Protein AF-A0A954VBG8-F1 (afdb_monomer_lite)

pLDDT: mean 75.37, std 13.56, range [41.59, 94.12]

Structure (mmCIF, N/CA/C/O backbone):
data_AF-A0A954VBG8-F1
#
_entry.id   AF-A0A954VBG8-F1
#
loop_
_atom_site.group_PDB
_atom_site.id
_atom_site.type_symbol
_atom_site.label_atom_id
_atom_site.label_alt_id
_atom_site.label_comp_id
_atom_site.label_asym_id
_atom_site.label_entity_id
_atom_site.label_seq_id
_atom_site.pdbx_PDB_ins_code
_atom_site.Cartn_x
_atom_site.Cartn_y
_atom_site.Cartn_z
_atom_site.occupancy
_atom_site.B_iso_or_equiv
_atom_site.auth_seq_id
_atom_site.auth_comp_id
_atom_site.auth_asym_id
_atom_site.auth_atom_id
_atom_site.pdbx_PDB_model_num
ATOM 1 N N . MET A 1 1 ? -19.313 -15.573 13.944 1.00 53.06 1 MET A N 1
ATOM 2 C CA . MET A 1 1 ? -18.411 -15.302 12.797 1.00 53.06 1 MET A CA 1
ATOM 3 C C . MET A 1 1 ? -17.247 -14.446 13.287 1.00 53.06 1 MET A C 1
ATOM 5 O O . MET A 1 1 ? -17.493 -13.332 13.734 1.00 53.06 1 MET A O 1
ATOM 9 N N . LYS A 1 2 ? -16.011 -14.969 13.301 1.00 58.59 2 LYS A N 1
ATOM 10 C CA . LYS A 1 2 ? -14.824 -14.190 13.700 1.00 58.59 2 LYS A CA 1
ATOM 11 C C . LYS A 1 2 ? -14.462 -13.240 12.562 1.00 58.59 2 LYS A C 1
ATOM 13 O O . LYS A 1 2 ? -14.266 -13.700 11.443 1.00 58.59 2 LYS A O 1
ATOM 18 N N . ILE A 1 3 ? -14.409 -11.944 12.845 1.00 65.12 3 ILE A N 1
ATOM 19 C CA . ILE A 1 3 ? -13.872 -10.966 11.899 1.00 65.12 3 ILE A CA 1
ATOM 20 C C . ILE A 1 3 ? -12.372 -10.973 12.123 1.00 65.12 3 ILE A C 1
ATOM 22 O O . ILE A 1 3 ? -11.903 -10.610 13.206 1.00 65.12 3 ILE A O 1
ATOM 26 N N . ASN A 1 4 ? -11.637 -11.438 11.125 1.00 69.50 4 ASN A N 1
ATOM 27 C CA . ASN A 1 4 ? -10.192 -11.348 11.155 1.00 69.50 4 ASN A CA 1
ATOM 28 C C . ASN A 1 4 ? -9.813 -9.978 10.611 1.00 69.50 4 ASN A C 1
ATOM 30 O O . ASN A 1 4 ? -10.292 -9.580 9.550 1.00 69.50 4 ASN A O 1
ATOM 34 N N . ALA A 1 5 ? -8.954 -9.263 11.333 1.00 65.62 5 ALA A N 1
ATOM 35 C CA . ALA A 1 5 ? -8.340 -8.072 10.774 1.00 65.62 5 ALA A CA 1
ATOM 36 C C . ALA A 1 5 ? -7.645 -8.441 9.448 1.00 65.62 5 ALA A C 1
ATOM 38 O O . ALA A 1 5 ? -7.089 -9.543 9.330 1.00 65.62 5 ALA A O 1
ATOM 39 N N . PRO A 1 6 ? -7.690 -7.561 8.438 1.00 68.44 6 PRO A N 1
ATOM 40 C CA . PRO A 1 6 ? -7.150 -7.883 7.131 1.00 68.44 6 PRO A CA 1
ATOM 41 C C . PRO A 1 6 ? -5.630 -8.100 7.239 1.00 68.44 6 PRO A C 1
ATOM 43 O O . PRO A 1 6 ? -4.898 -7.267 7.774 1.00 68.44 6 PRO A O 1
ATOM 46 N N . ASN A 1 7 ? -5.153 -9.250 6.750 1.00 75.69 7 ASN A N 1
ATOM 47 C CA . ASN A 1 7 ? -3.726 -9.577 6.693 1.00 75.69 7 ASN A CA 1
ATOM 48 C C . ASN A 1 7 ? -3.099 -8.892 5.472 1.00 75.69 7 ASN A C 1
ATOM 50 O O . ASN A 1 7 ? -2.964 -9.486 4.398 1.00 75.69 7 ASN A O 1
ATOM 54 N N . ILE A 1 8 ? -2.807 -7.608 5.645 1.00 72.94 8 ILE A N 1
ATOM 55 C CA . ILE A 1 8 ? -2.286 -6.720 4.612 1.00 72.94 8 ILE A CA 1
ATOM 56 C C . ILE A 1 8 ? -0.772 -6.656 4.775 1.00 72.94 8 ILE A C 1
ATOM 58 O O . ILE A 1 8 ? -0.260 -6.233 5.812 1.00 72.94 8 ILE A O 1
ATOM 62 N N . GLN A 1 9 ? -0.054 -7.084 3.742 1.00 75.62 9 GLN A N 1
ATOM 63 C CA . GLN A 1 9 ? 1.392 -6.898 3.677 1.00 75.62 9 GLN A CA 1
ATOM 64 C C . GLN A 1 9 ? 1.698 -5.488 3.171 1.00 75.62 9 GLN A C 1
ATOM 66 O O . GLN A 1 9 ? 1.044 -5.072 2.214 1.00 75.62 9 GLN A O 1
ATOM 71 N N . PRO A 1 10 ? 2.676 -4.774 3.759 1.00 75.44 10 PRO A N 1
ATOM 72 C CA . PRO A 1 10 ? 3.109 -3.475 3.251 1.00 75.44 10 PRO A CA 1
ATOM 73 C C . PRO A 1 10 ? 3.659 -3.611 1.827 1.00 75.44 10 PRO A C 1
ATOM 75 O O . PRO A 1 10 ? 4.192 -4.662 1.459 1.00 75.44 10 PRO A O 1
ATOM 78 N N . THR A 1 11 ? 3.548 -2.548 1.032 1.00 79.75 11 THR A N 1
ATOM 79 C CA . THR A 1 11 ? 3.961 -2.571 -0.378 1.00 79.75 11 THR A CA 1
ATOM 80 C C . THR A 1 11 ? 5.463 -2.743 -0.551 1.00 79.75 11 THR A C 1
ATOM 82 O O . THR A 1 11 ? 5.918 -3.367 -1.515 1.00 79.75 11 THR A O 1
ATOM 85 N N . PHE A 1 12 ? 6.239 -2.293 0.431 1.00 79.75 12 PHE A N 1
ATOM 86 C CA . PHE A 1 12 ? 7.679 -2.488 0.471 1.00 79.75 12 PHE A CA 1
ATOM 87 C C . PHE A 1 12 ? 8.121 -3.343 1.668 1.00 79.75 12 PHE A C 1
ATOM 89 O O . PHE A 1 12 ? 7.476 -3.331 2.721 1.00 79.75 12 PHE A O 1
ATOM 96 N N . PRO A 1 13 ? 9.244 -4.078 1.532 1.00 80.31 13 PRO A N 1
ATOM 97 C CA . PRO A 1 13 ? 10.132 -4.121 0.365 1.00 80.31 13 PRO A CA 1
ATOM 98 C C . PRO A 1 13 ? 9.573 -4.958 -0.794 1.00 80.31 13 PRO A C 1
ATOM 100 O O . PRO A 1 13 ? 9.017 -6.039 -0.595 1.00 80.31 13 PRO A O 1
ATOM 103 N N . LEU A 1 14 ? 9.804 -4.507 -2.033 1.00 78.19 14 LEU A N 1
ATOM 104 C CA . LEU A 1 14 ? 9.430 -5.281 -3.216 1.00 78.19 14 LEU A CA 1
ATOM 105 C C . LEU A 1 14 ? 10.258 -6.578 -3.298 1.00 78.19 14 LEU A C 1
ATOM 107 O O . LEU A 1 14 ? 11.494 -6.529 -3.343 1.00 78.19 14 LEU A O 1
ATOM 111 N N . PRO A 1 15 ? 9.628 -7.761 -3.395 1.00 80.88 15 PRO A N 1
ATOM 112 C CA . PRO A 1 15 ? 10.360 -9.019 -3.426 1.00 80.88 15 PRO A CA 1
ATOM 113 C C . PRO A 1 15 ? 11.209 -9.140 -4.700 1.00 80.88 15 PRO A C 1
ATOM 115 O O . PRO A 1 15 ? 10.703 -9.152 -5.828 1.00 80.88 15 PRO A O 1
ATOM 118 N N . ALA A 1 16 ? 12.522 -9.324 -4.525 1.00 81.00 16 ALA A N 1
ATOM 119 C CA . ALA A 1 16 ? 13.490 -9.434 -5.622 1.00 81.00 16 ALA A CA 1
ATOM 120 C C . ALA A 1 16 ? 13.190 -10.591 -6.599 1.00 81.00 16 ALA A C 1
ATOM 122 O O . ALA A 1 16 ? 13.620 -10.579 -7.756 1.00 81.00 16 ALA A O 1
ATOM 123 N N . SER A 1 17 ? 12.459 -11.618 -6.157 1.00 83.06 17 SER A N 1
ATOM 124 C CA . SER A 1 17 ? 11.948 -12.694 -7.014 1.00 83.06 17 SER A CA 1
ATOM 125 C C . SER A 1 17 ? 10.906 -12.186 -8.016 1.00 83.06 17 SER A C 1
ATOM 127 O O . SER A 1 17 ? 11.040 -12.475 -9.205 1.00 83.06 17 SER A O 1
ATOM 129 N N . ARG A 1 18 ? 9.932 -11.373 -7.582 1.00 82.75 18 ARG A N 1
ATOM 130 C CA . ARG A 1 18 ? 8.908 -10.791 -8.467 1.00 82.75 18 ARG A CA 1
ATOM 131 C C . ARG A 1 18 ? 9.519 -9.823 -9.470 1.00 82.75 18 ARG A C 1
ATOM 133 O O . ARG A 1 18 ? 9.218 -9.924 -10.656 1.00 82.75 18 ARG A O 1
ATOM 140 N N . LEU A 1 19 ? 10.462 -8.985 -9.034 1.00 81.69 19 LEU A N 1
ATOM 141 C CA . LEU A 1 19 ? 11.181 -8.075 -9.931 1.00 81.69 19 LEU A CA 1
ATOM 142 C C . LEU A 1 19 ? 11.931 -8.837 -11.039 1.00 81.69 19 LEU A C 1
ATOM 144 O O . LEU A 1 19 ? 11.921 -8.433 -12.201 1.00 81.69 19 LEU A O 1
ATOM 148 N N . ARG A 1 20 ? 12.572 -9.965 -10.700 1.00 83.31 20 ARG A N 1
ATOM 149 C CA . ARG A 1 20 ? 13.259 -10.822 -11.682 1.00 83.31 20 ARG A CA 1
ATOM 150 C C . ARG A 1 20 ? 12.286 -11.510 -12.637 1.00 83.31 20 ARG A C 1
ATOM 152 O O . ARG A 1 20 ? 12.566 -11.556 -13.833 1.00 83.31 20 ARG A O 1
ATOM 159 N N . LEU A 1 21 ? 11.173 -12.037 -12.128 1.00 84.06 21 LEU A N 1
ATOM 160 C CA . LEU A 1 21 ? 10.149 -12.698 -12.943 1.00 84.06 21 LEU A CA 1
ATOM 161 C C . LEU A 1 21 ? 9.515 -11.727 -13.941 1.00 84.06 21 LEU A C 1
ATOM 163 O O . LEU A 1 21 ? 9.447 -12.039 -15.128 1.00 84.06 21 LEU A O 1
ATOM 167 N N . TRP A 1 22 ? 9.148 -10.529 -13.489 1.00 84.81 22 TRP A N 1
ATOM 168 C CA . TRP A 1 22 ? 8.574 -9.494 -14.344 1.00 84.81 22 TRP A CA 1
ATOM 169 C C . TRP A 1 22 ? 9.552 -9.055 -15.443 1.00 84.81 22 TRP A C 1
ATOM 171 O O . TRP A 1 22 ? 9.205 -9.055 -16.625 1.00 84.81 22 TRP A O 1
ATOM 181 N N . LYS A 1 23 ? 10.823 -8.800 -15.086 1.00 82.62 23 LYS A N 1
ATOM 182 C CA . LYS A 1 23 ? 11.873 -8.461 -16.067 1.00 82.62 23 LYS A CA 1
ATOM 183 C C . LYS A 1 23 ? 12.029 -9.546 -17.132 1.00 82.62 23 LYS A C 1
ATOM 185 O O . LYS A 1 23 ? 12.130 -9.232 -18.315 1.00 82.62 23 LYS A O 1
ATOM 190 N N . ARG A 1 24 ? 12.025 -10.823 -16.730 1.00 84.19 24 ARG A N 1
ATOM 191 C CA . ARG A 1 24 ? 12.089 -11.956 -17.669 1.00 84.19 24 ARG A CA 1
ATOM 192 C C . ARG A 1 24 ? 10.865 -12.008 -18.578 1.00 84.19 24 ARG A C 1
ATOM 194 O O . ARG A 1 24 ? 11.034 -12.220 -19.773 1.00 84.19 24 ARG A O 1
ATOM 201 N N . ALA A 1 25 ? 9.668 -11.783 -18.041 1.00 85.12 25 ALA A N 1
ATOM 202 C CA . ALA A 1 25 ? 8.434 -11.808 -18.819 1.00 85.12 25 ALA A CA 1
ATOM 203 C C . ALA A 1 25 ? 8.416 -10.733 -19.919 1.00 85.12 25 ALA A C 1
ATOM 205 O O . ALA A 1 25 ? 8.042 -11.031 -21.050 1.00 85.12 25 ALA A O 1
ATOM 206 N N . ILE A 1 26 ? 8.876 -9.511 -19.633 1.00 83.31 26 ILE A N 1
ATOM 207 C CA . ILE A 1 26 ? 8.923 -8.438 -20.640 1.00 83.31 26 ILE A CA 1
ATOM 208 C C . ILE A 1 26 ? 10.000 -8.661 -21.687 1.00 83.31 26 ILE A C 1
ATOM 210 O O . ILE A 1 26 ? 9.733 -8.490 -22.876 1.00 83.31 26 ILE A O 1
ATOM 214 N N . VAL A 1 27 ? 11.192 -9.095 -21.272 1.00 83.38 27 VAL A N 1
ATOM 215 C CA . VAL A 1 27 ? 12.248 -9.448 -22.228 1.00 83.38 27 VAL A CA 1
ATOM 216 C C . VAL A 1 27 ? 11.764 -10.575 -23.143 1.00 83.38 27 VAL A C 1
ATOM 218 O O . VAL A 1 27 ? 11.913 -10.468 -24.355 1.00 83.38 27 VAL A O 1
ATOM 221 N N . ALA A 1 28 ? 11.117 -11.610 -22.603 1.00 85.06 28 ALA A N 1
ATOM 222 C CA . ALA A 1 28 ? 10.624 -12.742 -23.386 1.00 85.06 28 ALA A CA 1
ATOM 223 C C . ALA A 1 28 ? 9.455 -12.390 -24.323 1.00 85.06 28 ALA A C 1
ATOM 225 O O . ALA A 1 28 ? 9.334 -12.994 -25.384 1.00 85.06 28 ALA A O 1
ATOM 226 N N . ARG A 1 29 ? 8.598 -11.426 -23.961 1.00 85.06 29 ARG A N 1
ATOM 227 C CA . ARG A 1 29 ? 7.458 -10.990 -24.793 1.00 85.06 29 ARG A CA 1
ATOM 228 C C . ARG A 1 29 ? 7.828 -9.943 -25.844 1.00 85.06 29 ARG A C 1
ATOM 230 O O . ARG A 1 29 ? 7.022 -9.655 -26.722 1.00 85.06 29 ARG A O 1
ATOM 237 N N . SER A 1 30 ? 9.015 -9.347 -25.758 1.00 84.06 30 SER A N 1
ATOM 238 C CA . SER A 1 30 ? 9.409 -8.284 -26.674 1.00 84.06 30 SER A CA 1
ATOM 239 C C . SER A 1 30 ? 9.790 -8.831 -28.055 1.00 84.06 30 SER A C 1
ATOM 241 O O . SER A 1 30 ? 10.644 -9.719 -28.147 1.00 84.06 30 SER A O 1
ATOM 243 N N . PRO A 1 31 ? 9.259 -8.249 -29.145 1.00 81.75 31 PRO A N 1
ATOM 244 C CA . PRO A 1 31 ? 9.631 -8.641 -30.501 1.00 81.75 31 PRO A CA 1
ATOM 245 C C . PRO A 1 31 ? 11.107 -8.366 -30.811 1.00 81.75 31 PRO A C 1
ATOM 247 O O . PRO A 1 31 ? 11.677 -9.045 -31.654 1.00 81.75 31 PRO A O 1
ATOM 250 N N . VAL A 1 32 ? 11.767 -7.439 -30.105 1.00 83.94 32 VAL A N 1
ATOM 251 C CA . VAL A 1 32 ? 13.207 -7.171 -30.282 1.00 83.94 32 VAL A CA 1
ATOM 252 C C . VAL A 1 32 ? 14.055 -8.375 -29.864 1.00 83.94 32 VAL A C 1
ATOM 254 O O . VAL A 1 32 ? 15.060 -8.664 -30.507 1.00 83.94 32 VAL A O 1
ATOM 257 N N . THR A 1 33 ? 13.637 -9.110 -28.829 1.00 83.12 33 THR A N 1
ATOM 258 C CA . THR A 1 33 ? 14.381 -10.261 -28.292 1.00 83.12 33 THR A CA 1
ATOM 259 C C . THR A 1 33 ? 14.467 -11.415 -29.284 1.00 83.12 33 THR A C 1
ATOM 261 O O . THR A 1 33 ? 15.505 -12.065 -29.364 1.00 83.12 33 THR A O 1
ATOM 264 N N . TRP A 1 34 ? 13.402 -11.652 -30.051 1.00 81.94 34 TRP A N 1
ATOM 265 C CA . TRP A 1 34 ? 13.330 -12.764 -31.005 1.00 81.94 34 TRP A CA 1
ATOM 266 C C . TRP A 1 34 ? 13.544 -12.318 -32.450 1.00 81.94 34 TRP A C 1
ATOM 268 O O . TRP A 1 34 ? 14.208 -13.004 -33.220 1.00 81.94 34 TRP A O 1
ATOM 278 N N . GLY A 1 35 ? 13.025 -11.149 -32.820 1.00 77.56 35 GLY A N 1
ATOM 279 C CA . GLY A 1 35 ? 13.061 -10.641 -34.186 1.00 77.56 35 GLY A CA 1
ATOM 280 C C . GLY A 1 35 ? 14.449 -10.199 -34.630 1.00 77.56 35 GLY A C 1
ATOM 281 O O . GLY A 1 35 ? 14.803 -10.416 -35.781 1.00 77.56 35 GLY A O 1
ATOM 282 N N . LEU A 1 36 ? 15.265 -9.629 -33.738 1.00 79.19 36 LEU A N 1
ATOM 283 C CA . LEU A 1 36 ? 16.584 -9.116 -34.115 1.00 79.19 36 LEU A CA 1
ATOM 284 C C . LEU A 1 36 ? 17.596 -10.246 -34.409 1.00 79.19 36 LEU A C 1
ATOM 286 O O . LEU A 1 36 ? 18.233 -10.189 -35.459 1.00 79.19 36 LEU A O 1
ATOM 290 N N . PRO A 1 37 ? 17.700 -11.324 -33.602 1.00 78.88 37 PRO A N 1
ATOM 291 C CA . PRO A 1 37 ? 18.509 -12.491 -33.960 1.00 78.88 37 PRO A CA 1
ATOM 292 C C . PRO A 1 37 ? 18.038 -13.176 -35.247 1.00 78.88 37 PRO A C 1
ATOM 294 O O . PRO A 1 37 ? 18.866 -13.522 -36.086 1.00 78.88 37 PRO A O 1
ATOM 297 N N . VAL A 1 38 ? 16.720 -13.317 -35.439 1.00 81.62 38 VAL A N 1
ATOM 298 C CA . VAL A 1 38 ? 16.142 -13.922 -36.651 1.00 81.62 38 VAL A CA 1
ATOM 299 C C . VAL A 1 38 ? 16.415 -13.063 -37.888 1.00 81.62 38 VAL A C 1
ATOM 301 O O . VAL A 1 38 ? 16.823 -13.593 -38.919 1.00 81.62 38 VAL A O 1
ATOM 304 N N . ALA A 1 39 ? 16.253 -11.742 -37.797 1.00 79.31 39 ALA A N 1
ATOM 305 C CA . ALA A 1 39 ? 16.498 -10.827 -38.909 1.00 79.31 39 ALA A CA 1
ATOM 306 C C . ALA A 1 39 ? 17.973 -10.820 -39.329 1.00 79.31 39 ALA A C 1
ATOM 308 O O . ALA A 1 39 ? 18.265 -10.909 -40.521 1.00 79.31 39 ALA A O 1
ATOM 309 N N . VAL A 1 40 ? 18.905 -10.777 -38.368 1.00 78.31 40 VAL A N 1
ATOM 310 C CA . VAL A 1 40 ? 20.346 -10.796 -38.671 1.00 78.31 40 VAL A CA 1
ATOM 311 C C . VAL A 1 40 ? 20.765 -12.150 -39.251 1.00 78.31 40 VAL A C 1
ATOM 313 O O . VAL A 1 40 ? 21.500 -12.174 -40.233 1.00 78.31 40 VAL A O 1
ATOM 316 N N . ALA A 1 41 ? 20.254 -13.266 -38.720 1.00 73.31 41 ALA A N 1
ATOM 317 C CA . ALA A 1 41 ? 20.505 -14.596 -39.280 1.00 73.31 41 ALA A CA 1
ATOM 318 C C . ALA A 1 41 ? 19.945 -14.755 -40.705 1.00 73.31 41 ALA A C 1
ATOM 320 O O . ALA A 1 41 ? 20.582 -15.351 -41.569 1.00 73.31 41 ALA A O 1
ATOM 321 N N . THR A 1 42 ? 18.763 -14.196 -40.975 1.00 79.31 42 THR A N 1
ATOM 322 C CA . THR A 1 42 ? 18.150 -14.238 -42.312 1.00 79.31 42 THR A CA 1
ATOM 323 C C . THR A 1 42 ? 18.945 -13.390 -43.304 1.00 79.31 42 THR A C 1
ATOM 325 O O . THR A 1 42 ? 19.194 -13.823 -44.428 1.00 79.31 42 THR A O 1
ATOM 328 N N . ALA A 1 43 ? 19.405 -12.210 -42.880 1.00 80.38 43 ALA A N 1
ATOM 329 C CA . ALA A 1 43 ? 20.247 -11.347 -43.697 1.00 80.38 43 ALA A CA 1
ATOM 330 C C . ALA A 1 43 ? 21.580 -12.027 -44.047 1.00 80.38 43 ALA A C 1
ATOM 332 O O . ALA A 1 43 ? 21.973 -12.030 -45.211 1.00 80.38 43 ALA A O 1
ATOM 333 N N . THR A 1 44 ? 22.261 -12.663 -43.088 1.00 77.31 44 THR A N 1
ATOM 334 C CA . THR A 1 44 ? 23.539 -13.339 -43.373 1.00 77.31 44 THR A CA 1
ATOM 335 C C . THR A 1 44 ? 23.391 -14.528 -44.322 1.00 77.31 44 THR A C 1
ATOM 337 O O . THR A 1 44 ? 24.290 -14.771 -45.129 1.00 77.31 44 THR A O 1
ATOM 340 N N . VAL A 1 45 ? 22.256 -15.233 -44.292 1.00 80.50 45 VAL A N 1
ATOM 341 C CA . VAL A 1 45 ? 21.929 -16.256 -45.299 1.00 80.50 45 VAL A CA 1
ATOM 342 C C . VAL A 1 45 ? 21.702 -15.623 -46.673 1.00 80.50 45 VAL A C 1
ATOM 344 O O . VAL A 1 45 ? 22.266 -16.100 -47.656 1.00 80.50 45 VAL A O 1
ATOM 347 N N . ALA A 1 46 ? 20.935 -14.531 -46.747 1.00 80.62 46 ALA A N 1
ATOM 348 C CA . ALA A 1 46 ? 20.631 -13.839 -48.001 1.00 80.62 46 ALA A CA 1
ATOM 349 C C . ALA A 1 46 ? 21.881 -13.278 -48.709 1.00 80.62 46 ALA A C 1
ATOM 351 O O . ALA A 1 46 ? 21.917 -13.234 -49.936 1.00 80.62 46 ALA A O 1
ATOM 352 N N . PHE A 1 47 ? 22.927 -12.912 -47.958 1.00 85.19 47 PHE A N 1
ATOM 353 C CA . PHE A 1 47 ? 24.217 -12.451 -48.495 1.00 85.19 47 PHE A CA 1
ATOM 354 C C . PHE A 1 47 ? 25.247 -13.577 -48.722 1.00 85.19 47 PHE A C 1
ATOM 356 O O . PHE A 1 47 ? 26.437 -13.306 -48.871 1.00 85.19 47 PHE A O 1
ATOM 363 N N . GLY A 1 48 ? 24.814 -14.842 -48.766 1.00 77.38 48 GLY A N 1
ATOM 364 C CA . GLY A 1 48 ? 25.660 -15.965 -49.191 1.00 77.38 48 GLY A CA 1
ATOM 365 C C . GLY A 1 48 ? 26.490 -16.629 -48.088 1.00 77.38 48 GLY A C 1
ATOM 366 O O . GLY A 1 48 ? 27.349 -17.452 -48.389 1.00 77.38 48 GLY A O 1
ATOM 367 N N . GLY A 1 49 ? 26.235 -16.334 -46.808 1.00 71.31 49 GLY A N 1
ATOM 368 C CA . GLY A 1 49 ? 26.988 -16.909 -45.685 1.00 71.31 49 GLY A CA 1
ATOM 369 C C . GLY A 1 49 ? 26.686 -18.383 -45.373 1.00 71.31 49 GLY A C 1
ATOM 370 O O . GLY A 1 49 ? 27.390 -18.999 -44.568 1.00 71.31 49 GLY A O 1
ATOM 371 N N . GLY A 1 50 ? 25.642 -18.964 -45.973 1.00 77.69 50 GLY A N 1
ATOM 372 C CA . GLY A 1 50 ? 25.213 -20.338 -45.692 1.00 77.69 50 GLY A CA 1
ATOM 373 C C . GLY A 1 50 ? 24.889 -20.575 -44.209 1.00 77.69 50 GLY A C 1
ATOM 374 O O . GLY A 1 50 ? 24.579 -19.647 -43.461 1.00 77.69 50 GLY A O 1
ATOM 375 N N . LEU A 1 51 ? 24.963 -21.830 -43.758 1.00 78.25 51 LEU A N 1
ATOM 376 C CA . LEU A 1 51 ? 24.578 -22.213 -42.391 1.00 78.25 51 LEU A CA 1
ATOM 377 C C . LEU A 1 51 ? 25.528 -21.645 -41.319 1.00 78.25 51 LEU A C 1
ATOM 379 O O . LEU A 1 51 ? 25.073 -21.199 -40.268 1.00 78.25 51 LEU A O 1
ATOM 383 N N . LEU A 1 52 ? 26.835 -21.585 -41.599 1.00 77.81 52 LEU A N 1
ATOM 384 C CA . LEU A 1 52 ? 27.813 -20.961 -40.697 1.00 77.81 52 LEU A CA 1
ATOM 385 C C . LEU A 1 52 ? 27.583 -19.447 -40.572 1.00 77.81 52 LEU A C 1
ATOM 387 O O . LEU A 1 52 ? 27.605 -18.911 -39.465 1.00 77.81 52 LEU A O 1
ATOM 391 N N . GLY A 1 53 ? 27.277 -18.763 -41.679 1.00 68.75 53 GLY A N 1
ATOM 392 C CA . GLY A 1 53 ? 26.892 -17.352 -41.669 1.00 68.75 53 GLY A CA 1
ATOM 393 C C . GLY A 1 53 ? 25.587 -17.094 -40.914 1.00 68.75 53 GLY A C 1
ATOM 394 O O . GLY A 1 53 ? 25.481 -16.088 -40.213 1.00 68.75 53 GLY A O 1
ATOM 395 N N . ALA A 1 54 ? 24.616 -18.010 -40.984 1.00 71.56 54 ALA A N 1
ATOM 396 C CA . ALA A 1 54 ? 23.375 -17.932 -40.212 1.00 71.56 54 ALA A CA 1
ATOM 397 C C . ALA A 1 54 ? 23.635 -17.987 -38.698 1.00 71.56 54 ALA A C 1
ATOM 399 O O . ALA A 1 54 ? 23.114 -17.160 -37.951 1.00 71.56 54 ALA A O 1
ATOM 400 N N . VAL A 1 55 ? 24.483 -18.919 -38.245 1.00 79.19 55 VAL A N 1
ATOM 401 C CA . VAL A 1 55 ? 24.852 -19.065 -36.825 1.00 79.19 55 VAL A CA 1
ATOM 402 C C . VAL A 1 55 ? 25.611 -17.834 -36.327 1.00 79.19 55 VAL A C 1
ATOM 404 O O . VAL A 1 55 ? 25.263 -17.279 -35.283 1.00 79.19 55 VAL A O 1
ATOM 407 N N . CYS A 1 56 ? 26.597 -17.352 -37.089 1.00 76.31 56 CYS A N 1
ATOM 408 C CA . CYS A 1 56 ? 27.326 -16.127 -36.754 1.00 76.31 56 CYS A CA 1
ATOM 409 C C . CYS A 1 56 ? 26.401 -14.897 -36.735 1.00 76.31 56 CYS A C 1
ATOM 411 O O . CYS A 1 56 ? 26.483 -14.077 -35.823 1.00 76.31 56 CYS A O 1
ATOM 413 N N . GLY A 1 57 ? 25.476 -14.794 -37.692 1.00 70.94 57 GLY A N 1
ATOM 414 C CA . GLY A 1 57 ? 24.464 -13.738 -37.739 1.00 70.94 57 GLY A CA 1
ATOM 415 C C . GLY A 1 57 ? 23.522 -13.773 -36.535 1.00 70.94 57 GLY A C 1
ATOM 416 O O . GLY A 1 57 ? 23.304 -12.747 -35.893 1.00 70.94 57 GLY A O 1
ATOM 417 N N . ALA A 1 58 ? 23.028 -14.953 -36.156 1.00 74.12 58 ALA A N 1
ATOM 418 C CA . ALA A 1 58 ? 22.208 -15.125 -34.959 1.00 74.12 58 ALA A CA 1
ATOM 419 C C . ALA A 1 58 ? 22.965 -14.720 -33.683 1.00 74.12 58 ALA A C 1
ATOM 421 O O . ALA A 1 58 ? 22.401 -14.039 -32.825 1.00 74.12 58 ALA A O 1
ATOM 422 N N . ALA A 1 59 ? 24.249 -15.080 -33.570 1.00 78.62 59 ALA A N 1
ATOM 423 C CA . ALA A 1 59 ? 25.095 -14.699 -32.439 1.00 78.62 59 ALA A CA 1
ATOM 424 C C . ALA A 1 59 ? 25.310 -13.175 -32.360 1.00 78.62 59 ALA A C 1
ATOM 426 O O . ALA A 1 59 ? 25.188 -12.590 -31.282 1.00 78.62 59 ALA A O 1
ATOM 427 N N . LEU A 1 60 ? 25.554 -12.514 -33.497 1.00 79.38 60 LEU A N 1
ATOM 428 C CA . LEU A 1 60 ? 25.654 -11.052 -33.576 1.00 79.38 60 LEU A CA 1
ATOM 429 C C . LEU A 1 60 ? 24.328 -10.373 -33.218 1.00 79.38 60 LEU A C 1
ATOM 431 O O . LEU A 1 60 ? 24.311 -9.413 -32.446 1.00 79.38 60 LEU A O 1
ATOM 435 N N . GLY A 1 61 ? 23.209 -10.901 -33.714 1.00 76.56 61 GLY A N 1
ATOM 436 C CA . GLY A 1 61 ? 21.884 -10.417 -33.348 1.00 76.56 61 GLY A CA 1
ATOM 437 C C . GLY A 1 61 ? 21.598 -10.585 -31.852 1.00 76.56 61 GLY A C 1
ATOM 438 O O . GLY A 1 61 ? 21.107 -9.658 -31.213 1.00 76.56 61 GLY A O 1
ATOM 439 N N . ALA A 1 62 ? 21.990 -11.708 -31.244 1.00 79.06 62 ALA A N 1
ATOM 440 C CA . ALA A 1 62 ? 21.876 -11.923 -29.800 1.00 79.06 62 ALA A CA 1
ATOM 441 C C . ALA A 1 62 ? 22.757 -10.955 -28.981 1.00 79.06 62 ALA A C 1
ATOM 443 O O . ALA A 1 62 ? 22.331 -10.442 -27.937 1.00 79.06 62 ALA A O 1
ATOM 444 N N . ALA A 1 63 ? 23.965 -10.642 -29.459 1.00 82.38 63 ALA A N 1
ATOM 445 C CA . ALA A 1 63 ? 24.830 -9.636 -28.842 1.00 82.38 63 ALA A CA 1
ATOM 446 C C . ALA A 1 63 ? 24.202 -8.231 -28.909 1.00 82.38 63 ALA A C 1
ATOM 448 O O . ALA A 1 63 ? 24.161 -7.521 -27.900 1.00 82.38 63 ALA A O 1
ATOM 449 N N . ALA A 1 64 ? 23.627 -7.860 -30.056 1.00 79.50 64 ALA A N 1
ATOM 450 C CA . ALA A 1 64 ? 22.912 -6.598 -30.229 1.00 79.50 64 ALA A CA 1
ATOM 451 C C . ALA A 1 64 ? 21.667 -6.505 -29.326 1.00 79.50 64 ALA A C 1
ATOM 453 O O . ALA A 1 64 ? 21.474 -5.490 -28.656 1.00 79.50 64 ALA A O 1
ATOM 454 N N . VAL A 1 65 ? 20.878 -7.581 -29.203 1.00 84.25 65 VAL A N 1
ATOM 455 C CA . VAL A 1 65 ? 19.768 -7.673 -28.233 1.00 84.25 65 VAL A CA 1
ATOM 456 C C . VAL A 1 65 ? 20.260 -7.421 -26.806 1.00 84.25 65 VAL A C 1
ATOM 458 O O . VAL A 1 65 ? 19.638 -6.673 -26.050 1.00 84.25 65 VAL A O 1
ATOM 461 N N . THR A 1 66 ? 21.406 -7.994 -26.435 1.00 85.50 66 THR A N 1
ATOM 462 C CA . THR A 1 66 ? 21.993 -7.809 -25.101 1.00 85.50 66 THR A CA 1
ATOM 463 C C . THR A 1 66 ? 22.366 -6.347 -24.839 1.00 85.50 66 THR A C 1
ATOM 465 O O . THR A 1 66 ? 22.115 -5.840 -23.743 1.00 85.50 66 THR A O 1
ATOM 468 N N . LEU A 1 67 ? 22.928 -5.648 -25.830 1.00 85.94 67 LEU A N 1
ATOM 469 C CA . LEU A 1 67 ? 23.252 -4.221 -25.730 1.00 85.94 67 LEU A CA 1
ATOM 470 C C . LEU A 1 67 ? 21.994 -3.358 -25.596 1.00 85.94 67 LEU A C 1
ATOM 472 O O . LEU A 1 67 ? 21.934 -2.510 -24.705 1.00 85.94 67 LEU A O 1
ATOM 476 N N . VAL A 1 68 ? 20.966 -3.625 -26.408 1.00 85.31 68 VAL A N 1
ATOM 477 C CA . VAL A 1 68 ? 19.679 -2.914 -26.339 1.00 85.31 68 VAL A CA 1
ATOM 478 C C . VAL A 1 68 ? 19.052 -3.055 -24.952 1.00 85.31 68 VAL A C 1
ATOM 480 O O . VAL A 1 68 ? 18.634 -2.062 -24.355 1.00 85.31 68 VAL A O 1
ATOM 483 N N . TRP A 1 69 ? 19.025 -4.267 -24.393 1.00 86.00 69 TRP A N 1
ATOM 484 C CA . TRP A 1 69 ? 18.470 -4.477 -23.056 1.00 86.00 69 TRP A CA 1
ATOM 485 C C . TRP A 1 69 ? 19.333 -3.893 -21.945 1.00 86.00 69 TRP A C 1
ATOM 487 O O . TRP A 1 69 ? 18.776 -3.426 -20.954 1.00 86.00 69 TRP A O 1
ATOM 497 N N . ARG A 1 70 ? 20.666 -3.870 -22.093 1.00 86.81 70 ARG A N 1
ATOM 498 C CA . ARG A 1 70 ? 21.554 -3.169 -21.152 1.00 86.81 70 ARG A CA 1
ATOM 499 C C . ARG A 1 70 ? 21.262 -1.672 -21.126 1.00 86.81 70 ARG A C 1
ATOM 501 O O . ARG A 1 70 ? 21.100 -1.139 -20.036 1.00 86.81 70 ARG A O 1
ATOM 508 N N . ALA A 1 71 ? 21.116 -1.037 -22.288 1.00 83.50 71 ALA A N 1
ATOM 509 C CA . ALA A 1 71 ? 20.785 0.385 -22.386 1.00 83.50 71 ALA A CA 1
ATOM 510 C C . ALA A 1 71 ? 19.397 0.722 -21.807 1.00 83.50 71 ALA A C 1
ATOM 512 O O . ALA A 1 71 ? 19.171 1.829 -21.335 1.00 83.50 71 ALA A O 1
ATOM 513 N N . ARG A 1 72 ? 18.464 -0.240 -21.806 1.00 85.19 72 ARG A N 1
ATOM 514 C CA . ARG A 1 72 ? 17.097 -0.077 -21.275 1.00 85.19 72 ARG A CA 1
ATOM 515 C C . ARG A 1 72 ? 16.905 -0.597 -19.847 1.00 85.19 72 ARG A C 1
ATOM 517 O O . ARG A 1 72 ? 15.769 -0.650 -19.378 1.00 85.19 72 ARG A O 1
ATOM 524 N N . ARG A 1 73 ? 17.967 -1.021 -19.153 1.00 82.75 73 ARG A N 1
ATOM 525 C CA . ARG A 1 73 ? 17.846 -1.683 -17.839 1.00 82.75 73 ARG A CA 1
ATOM 526 C C . ARG A 1 73 ? 17.157 -0.825 -16.789 1.00 82.75 73 ARG A C 1
ATOM 528 O O . ARG A 1 73 ? 16.334 -1.367 -16.053 1.00 82.75 73 ARG A O 1
ATOM 535 N N . ASP A 1 74 ? 17.498 0.456 -16.725 1.00 78.31 74 ASP A N 1
ATOM 536 C CA . ASP A 1 74 ? 16.981 1.355 -15.691 1.00 78.31 74 ASP A CA 1
ATOM 537 C C . ASP A 1 74 ? 15.521 1.713 -15.969 1.00 78.31 74 ASP A C 1
ATOM 539 O O . ASP A 1 74 ? 14.676 1.521 -15.103 1.00 78.31 74 ASP A O 1
ATOM 543 N N . LEU A 1 75 ? 15.180 2.010 -17.228 1.00 79.56 75 LEU A N 1
ATOM 544 C CA . LEU A 1 75 ? 13.787 2.197 -17.658 1.00 79.56 75 LEU A CA 1
ATOM 545 C C . LEU A 1 75 ? 12.907 0.982 -17.331 1.00 79.56 75 LEU A C 1
ATOM 547 O O . LEU A 1 75 ? 11.818 1.123 -16.780 1.00 79.56 75 LEU A O 1
ATOM 551 N N . LEU A 1 76 ? 13.387 -0.231 -17.632 1.00 81.88 76 LEU A N 1
ATOM 552 C CA . LEU A 1 76 ? 12.672 -1.460 -17.286 1.00 81.88 76 LEU A CA 1
ATOM 553 C C . LEU A 1 76 ? 12.568 -1.671 -15.780 1.00 81.88 76 LEU A C 1
ATOM 555 O O . LEU A 1 76 ? 11.606 -2.272 -15.317 1.00 81.88 76 LEU A O 1
ATOM 559 N N . ARG A 1 77 ? 13.578 -1.261 -15.011 1.00 81.75 77 ARG A N 1
ATOM 560 C CA . ARG A 1 77 ? 13.553 -1.374 -13.554 1.00 81.75 77 ARG A CA 1
ATOM 561 C C . ARG A 1 77 ? 12.496 -0.441 -12.973 1.00 81.75 77 ARG A C 1
ATOM 563 O O . ARG A 1 77 ? 11.720 -0.904 -12.146 1.00 81.75 77 ARG A O 1
ATOM 570 N N . ASP A 1 78 ? 12.443 0.801 -13.427 1.00 80.31 78 ASP A N 1
ATOM 571 C CA . ASP A 1 78 ? 11.504 1.803 -12.924 1.00 80.31 78 ASP A CA 1
ATOM 572 C C . ASP A 1 78 ? 10.062 1.479 -13.314 1.00 80.31 78 ASP A C 1
ATOM 574 O O . ASP A 1 78 ? 9.141 1.679 -12.525 1.00 80.31 78 ASP A O 1
ATOM 578 N N . GLU A 1 79 ? 9.852 0.942 -14.517 1.00 81.69 79 GLU A N 1
ATOM 579 C CA . GLU A 1 79 ? 8.548 0.420 -14.935 1.00 81.69 79 GLU A CA 1
ATOM 580 C C . GLU A 1 79 ? 8.142 -0.806 -14.104 1.00 81.69 79 GLU A C 1
ATOM 582 O O . GLU A 1 79 ? 7.019 -0.871 -13.614 1.00 81.69 79 GLU A O 1
ATOM 587 N N . ALA A 1 80 ? 9.071 -1.740 -13.856 1.00 83.44 80 ALA A N 1
ATOM 588 C CA . ALA A 1 80 ? 8.800 -2.918 -13.030 1.00 83.44 80 ALA A CA 1
ATOM 589 C C . ALA A 1 80 ? 8.397 -2.544 -11.603 1.00 83.44 80 ALA A C 1
ATOM 591 O O . ALA A 1 80 ? 7.498 -3.152 -11.030 1.00 83.44 80 ALA A O 1
ATOM 592 N N . ILE A 1 81 ? 9.106 -1.577 -11.017 1.00 84.38 81 ILE A N 1
ATOM 593 C CA . ILE A 1 81 ? 8.834 -1.084 -9.669 1.00 84.38 81 ILE A CA 1
ATOM 594 C C . ILE A 1 81 ? 7.447 -0.445 -9.638 1.00 84.38 81 ILE A C 1
ATOM 596 O O . ILE A 1 81 ? 6.649 -0.816 -8.785 1.00 84.38 81 ILE A O 1
ATOM 600 N N . ARG A 1 82 ? 7.132 0.443 -10.589 1.00 83.19 82 ARG A N 1
ATOM 601 C CA . ARG A 1 82 ? 5.817 1.098 -10.659 1.00 83.19 82 ARG A CA 1
ATOM 602 C C . ARG A 1 82 ? 4.670 0.100 -10.794 1.00 83.19 82 ARG A C 1
ATOM 604 O O . ARG A 1 82 ? 3.686 0.228 -10.074 1.00 83.19 82 ARG A O 1
ATOM 611 N N . GLU A 1 83 ? 4.808 -0.900 -11.659 1.00 85.56 83 GLU A N 1
ATOM 612 C CA . GLU A 1 83 ? 3.757 -1.905 -11.846 1.00 85.56 83 GLU A CA 1
ATOM 613 C C . GLU A 1 83 ? 3.582 -2.784 -10.601 1.00 85.56 83 GLU A C 1
ATOM 615 O O . GLU A 1 83 ? 2.462 -3.014 -10.157 1.00 85.56 83 GLU A O 1
ATOM 620 N N . LEU A 1 84 ? 4.681 -3.222 -9.975 1.00 86.62 84 LEU A N 1
ATOM 621 C CA . LEU A 1 84 ? 4.608 -4.029 -8.753 1.00 86.62 84 LEU A CA 1
ATOM 622 C C . LEU A 1 84 ? 4.007 -3.262 -7.570 1.00 86.62 84 LEU A C 1
ATOM 624 O O . LEU A 1 84 ? 3.255 -3.850 -6.795 1.00 86.62 84 LEU A O 1
ATOM 628 N N . VAL A 1 85 ? 4.334 -1.974 -7.437 1.00 87.56 85 VAL A N 1
ATOM 629 C CA . VAL A 1 85 ? 3.732 -1.079 -6.440 1.00 87.56 85 VAL A CA 1
ATOM 630 C C . VAL A 1 85 ? 2.232 -0.958 -6.687 1.00 87.56 85 VAL A C 1
ATOM 632 O O . VAL A 1 85 ? 1.435 -1.212 -5.788 1.00 87.56 85 VAL A O 1
ATOM 635 N N . ARG A 1 86 ? 1.828 -0.689 -7.933 1.00 87.31 86 ARG A N 1
ATOM 636 C CA . ARG A 1 86 ? 0.416 -0.587 -8.316 1.00 87.31 86 ARG A CA 1
ATOM 637 C C . ARG A 1 86 ? -0.365 -1.869 -8.020 1.00 87.31 86 ARG A C 1
ATOM 639 O O . ARG A 1 86 ? -1.466 -1.798 -7.477 1.00 87.31 86 ARG A O 1
ATOM 646 N N . ASP A 1 87 ? 0.198 -3.025 -8.364 1.00 87.50 87 ASP A N 1
ATOM 647 C CA . ASP A 1 87 ? -0.407 -4.330 -8.094 1.00 87.50 87 ASP A CA 1
ATOM 648 C C . ASP A 1 87 ? -0.549 -4.590 -6.591 1.00 87.50 87 ASP A C 1
ATOM 650 O O . ASP A 1 87 ? -1.584 -5.092 -6.144 1.00 87.50 87 ASP A O 1
ATOM 654 N N . SER A 1 88 ? 0.481 -4.245 -5.812 1.00 87.50 88 SER A N 1
ATOM 655 C CA . SER A 1 88 ? 0.457 -4.358 -4.354 1.00 87.50 88 SER A CA 1
ATOM 656 C C . SER A 1 88 ? -0.651 -3.493 -3.760 1.00 87.50 88 SER A C 1
ATOM 658 O O . SER A 1 88 ? -1.547 -4.023 -3.098 1.00 87.50 88 SER A O 1
ATOM 660 N N . ASN A 1 89 ? -0.671 -2.200 -4.088 1.00 88.94 89 ASN A N 1
ATOM 661 C CA . ASN A 1 89 ? -1.654 -1.249 -3.568 1.00 88.94 89 ASN A CA 1
ATOM 662 C C . ASN A 1 89 ? -3.080 -1.675 -3.938 1.00 88.94 89 ASN A C 1
ATOM 664 O O . ASN A 1 89 ? -3.964 -1.706 -3.083 1.00 88.94 89 ASN A O 1
ATOM 668 N N . ALA A 1 90 ? -3.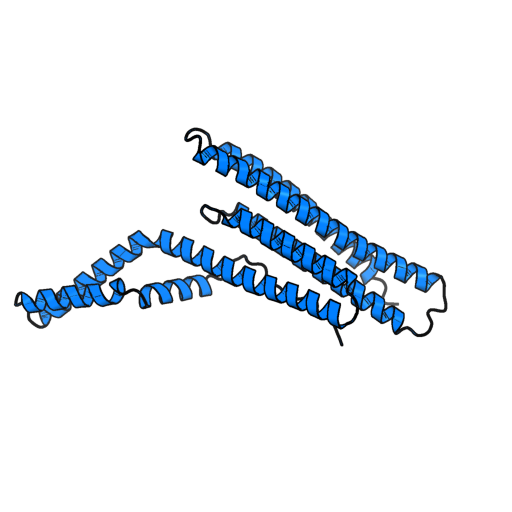295 -2.154 -5.168 1.00 88.75 90 ALA A N 1
ATOM 669 C CA . ALA A 1 90 ? -4.590 -2.681 -5.594 1.00 88.75 90 ALA A CA 1
ATOM 670 C C . ALA A 1 90 ? -5.045 -3.915 -4.789 1.00 88.75 90 ALA A C 1
ATOM 672 O O . ALA A 1 90 ? -6.244 -4.106 -4.572 1.00 88.75 90 ALA A O 1
ATOM 673 N N . VAL A 1 91 ? -4.126 -4.787 -4.358 1.00 89.50 91 VAL A N 1
ATOM 674 C CA . VAL A 1 91 ? -4.459 -5.914 -3.470 1.00 89.50 91 VAL A CA 1
ATOM 675 C C . VAL A 1 91 ? -4.847 -5.408 -2.084 1.00 89.50 91 VAL A C 1
ATOM 677 O O . VAL A 1 91 ? -5.897 -5.814 -1.582 1.00 89.50 91 VAL A O 1
ATOM 680 N N . GLN A 1 92 ? -4.053 -4.515 -1.497 1.00 88.88 92 GLN A N 1
ATOM 681 C CA . GLN A 1 92 ? -4.320 -3.971 -0.165 1.00 88.88 92 GLN A CA 1
ATOM 682 C C . GLN A 1 92 ? -5.659 -3.219 -0.119 1.00 88.88 92 GLN A C 1
ATOM 684 O O . GLN A 1 92 ? -6.480 -3.460 0.764 1.00 88.88 92 GLN A O 1
ATOM 689 N N . ASP A 1 93 ? -5.930 -2.369 -1.110 1.00 91.19 93 ASP A N 1
ATOM 690 C CA . ASP A 1 93 ? -7.169 -1.592 -1.188 1.00 91.19 93 ASP A CA 1
ATOM 691 C C . ASP A 1 93 ? -8.397 -2.496 -1.313 1.00 91.19 93 ASP A C 1
ATOM 693 O O . ASP A 1 93 ? -9.438 -2.230 -0.707 1.00 91.19 93 ASP A O 1
ATOM 697 N N . ARG A 1 94 ? -8.283 -3.605 -2.060 1.00 91.75 94 ARG A N 1
ATOM 698 C CA . ARG A 1 94 ? -9.342 -4.622 -2.114 1.00 91.75 94 ARG A CA 1
ATOM 699 C C . ARG A 1 94 ? -9.574 -5.266 -0.752 1.00 91.75 94 ARG A C 1
ATOM 701 O O . ARG A 1 94 ? -10.729 -5.400 -0.360 1.00 91.75 94 ARG A O 1
AT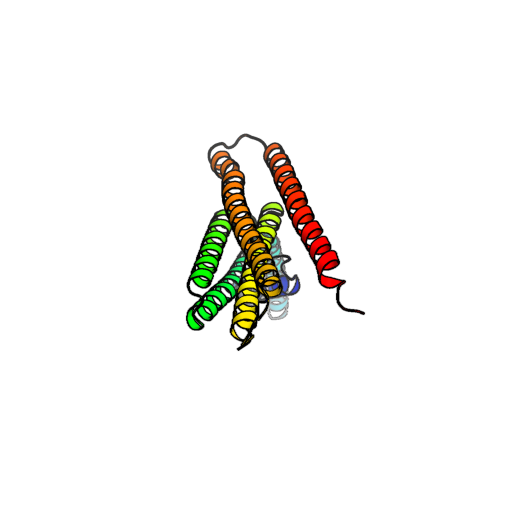OM 708 N N . GLN A 1 95 ? -8.514 -5.636 -0.033 1.00 90.88 95 GLN A N 1
ATOM 709 C CA . GLN A 1 95 ? -8.631 -6.236 1.301 1.00 90.88 95 GLN A CA 1
ATOM 710 C C . GLN A 1 95 ? -9.277 -5.271 2.305 1.00 90.88 95 GLN A C 1
ATOM 712 O O . GLN A 1 95 ? -10.159 -5.671 3.060 1.00 90.88 95 GLN A O 1
ATOM 717 N N . LEU A 1 96 ? -8.899 -3.991 2.279 1.00 90.19 96 LEU A N 1
ATOM 718 C CA . LEU A 1 96 ? -9.484 -2.971 3.150 1.00 90.19 96 LEU A CA 1
ATOM 719 C C . LEU A 1 96 ? -10.965 -2.715 2.833 1.00 90.19 96 LEU A C 1
ATOM 721 O O . LEU A 1 96 ? -11.787 -2.617 3.742 1.00 90.19 96 LEU A O 1
ATOM 725 N N . ARG A 1 97 ? -11.335 -2.652 1.547 1.00 93.12 97 ARG A N 1
ATOM 726 C CA . ARG A 1 97 ? -12.744 -2.520 1.135 1.00 93.12 97 ARG A CA 1
ATOM 727 C C . ARG A 1 97 ? -13.567 -3.753 1.483 1.00 93.12 97 ARG A C 1
ATOM 729 O O . ARG A 1 97 ? -14.720 -3.613 1.880 1.00 93.12 97 ARG A O 1
ATOM 736 N N . GLN A 1 98 ? -12.988 -4.945 1.355 1.00 93.75 98 GLN A N 1
ATOM 737 C CA . GLN A 1 98 ? -13.638 -6.174 1.792 1.00 93.75 98 GLN A CA 1
ATOM 738 C C . GLN A 1 98 ? -13.908 -6.127 3.299 1.00 93.75 98 GLN A C 1
ATOM 740 O O . GLN A 1 98 ? -15.032 -6.385 3.710 1.00 93.75 98 GLN A O 1
ATOM 745 N N . PHE A 1 99 ? -12.929 -5.709 4.104 1.00 92.38 99 PHE A N 1
ATOM 746 C CA . PHE A 1 99 ? -13.109 -5.535 5.545 1.00 92.38 99 PHE A CA 1
ATOM 747 C C . PHE A 1 99 ? -14.223 -4.525 5.877 1.00 92.38 99 PHE A C 1
ATOM 749 O O . PHE A 1 99 ? -15.090 -4.819 6.696 1.00 92.38 99 PHE A O 1
ATOM 756 N N . ALA A 1 100 ? -14.280 -3.375 5.193 1.00 92.62 100 ALA A N 1
ATOM 757 C CA . ALA A 1 100 ? -15.385 -2.420 5.348 1.00 92.62 100 ALA A CA 1
ATOM 758 C C . ALA A 1 100 ? -16.752 -3.032 4.986 1.00 92.62 100 ALA A C 1
ATOM 760 O O . ALA A 1 100 ? -17.737 -2.837 5.700 1.00 92.62 100 ALA A O 1
ATOM 761 N N . SER A 1 101 ? -16.814 -3.806 3.898 1.00 94.12 101 SER A N 1
ATOM 762 C CA . SER A 1 101 ? -18.035 -4.498 3.480 1.00 94.12 101 SER A CA 1
ATOM 763 C C . SER A 1 101 ? -18.482 -5.531 4.513 1.00 94.12 101 SER A C 1
ATOM 765 O O . SER A 1 101 ? -19.658 -5.554 4.876 1.00 94.12 101 SER A O 1
ATOM 767 N N . GLU A 1 102 ? -17.548 -6.326 5.039 1.00 93.38 102 GLU A N 1
ATOM 768 C CA . GLU A 1 102 ? -17.810 -7.290 6.105 1.00 93.38 102 GLU A CA 1
ATOM 769 C C . GLU A 1 102 ? -18.385 -6.589 7.335 1.00 93.38 102 GLU A C 1
ATOM 771 O O . GLU A 1 102 ? -19.433 -7.018 7.807 1.00 93.38 102 GLU A O 1
ATOM 776 N N . LEU A 1 103 ? -17.779 -5.480 7.789 1.00 92.31 103 LEU A N 1
ATOM 777 C CA . LEU A 1 103 ? -18.273 -4.653 8.901 1.00 92.31 103 LEU A CA 1
ATOM 778 C C . LEU A 1 103 ? -19.699 -4.134 8.673 1.00 92.31 103 LEU A C 1
ATOM 780 O O . LEU A 1 103 ? -20.519 -4.146 9.591 1.00 92.31 103 LEU A O 1
ATOM 784 N N . SER A 1 104 ? -20.012 -3.695 7.455 1.00 93.12 104 SER A N 1
ATOM 785 C CA . SER A 1 104 ? -21.353 -3.220 7.108 1.00 93.12 104 SER A CA 1
ATOM 786 C C . SER A 1 104 ? -22.390 -4.348 7.174 1.00 93.12 104 SER A C 1
ATOM 788 O O . SER A 1 104 ? -23.443 -4.186 7.794 1.00 93.12 104 SER A O 1
ATOM 790 N N . GLN A 1 105 ? -22.066 -5.524 6.62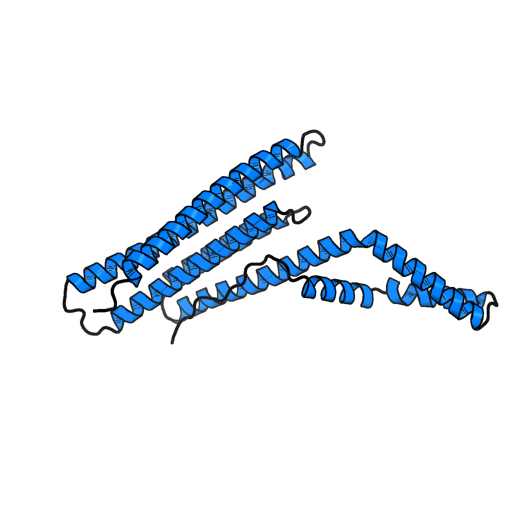2 1.00 93.62 105 GLN A N 1
ATOM 791 C CA . GLN A 1 105 ? -22.960 -6.691 6.595 1.00 93.62 105 GLN A CA 1
ATOM 792 C C . GLN A 1 105 ? -23.331 -7.197 7.990 1.00 93.62 105 GLN A C 1
ATOM 794 O O . GLN A 1 105 ? -24.430 -7.705 8.197 1.00 93.62 105 GLN A O 1
ATOM 799 N N . ILE A 1 106 ? -22.428 -7.051 8.955 1.00 90.50 106 ILE A N 1
ATOM 800 C CA . ILE A 1 106 ? -22.653 -7.477 10.337 1.00 90.50 106 ILE A CA 1
ATOM 801 C C . ILE A 1 106 ? -23.269 -6.388 11.234 1.00 90.50 106 ILE A C 1
ATOM 803 O O . ILE A 1 106 ? -23.335 -6.584 12.447 1.00 90.50 106 ILE A O 1
ATOM 807 N N . GLY A 1 107 ? -23.665 -5.242 10.670 1.00 91.12 107 GLY A N 1
ATOM 808 C CA . GLY A 1 107 ? -24.353 -4.163 11.387 1.00 91.12 107 GLY A CA 1
ATOM 809 C C . GLY A 1 107 ? -23.458 -3.059 11.965 1.00 91.12 107 GLY A C 1
ATOM 810 O O . GLY A 1 107 ? -23.973 -2.123 12.570 1.00 91.12 107 GLY A O 1
ATOM 811 N N . TYR A 1 108 ? -22.141 -3.092 11.746 1.00 91.06 108 TYR A N 1
ATOM 812 C CA . TYR A 1 108 ? -21.200 -2.079 12.243 1.00 91.06 108 TYR A CA 1
ATOM 813 C C . TYR A 1 108 ? -20.939 -0.975 11.199 1.00 91.06 108 TYR A C 1
ATOM 815 O O . TYR A 1 108 ? -19.798 -0.690 10.826 1.00 91.06 108 TYR A O 1
ATOM 823 N N . GLN A 1 109 ? -22.009 -0.328 10.719 1.00 91.94 109 GLN A N 1
ATOM 824 C CA . GLN A 1 109 ? -21.947 0.649 9.616 1.00 91.94 109 GLN A CA 1
ATOM 825 C C . GLN A 1 109 ? -21.042 1.855 9.904 1.00 91.94 109 GLN A C 1
ATOM 827 O O . GLN A 1 109 ? -20.302 2.299 9.028 1.00 91.94 109 GLN A O 1
ATOM 832 N N . ALA A 1 110 ? -21.045 2.363 11.140 1.00 86.00 110 ALA A N 1
ATOM 833 C CA . ALA A 1 110 ? -20.186 3.484 11.521 1.00 86.00 110 ALA A CA 1
ATOM 834 C C . ALA A 1 110 ? -18.693 3.149 11.341 1.00 86.00 110 ALA A C 1
ATOM 836 O O . ALA A 1 110 ? -17.933 3.958 10.810 1.00 86.00 110 ALA A O 1
ATOM 837 N N . TYR A 1 111 ? -18.280 1.936 11.720 1.00 88.44 111 TYR A N 1
ATOM 838 C CA . TYR A 1 111 ? -16.903 1.479 11.534 1.00 88.44 111 TYR A CA 1
ATOM 839 C C . TYR A 1 111 ? -16.579 1.193 10.068 1.00 88.44 111 TYR A C 1
ATOM 841 O O . TYR A 1 111 ? -15.490 1.548 9.620 1.00 88.44 111 TYR A O 1
ATOM 849 N N . ALA A 1 112 ? -17.526 0.643 9.301 1.00 90.12 112 ALA A N 1
ATOM 850 C CA . ALA A 1 112 ? -17.369 0.480 7.856 1.00 90.12 112 ALA A CA 1
ATOM 851 C C . ALA A 1 112 ? -17.055 1.822 7.170 1.00 90.12 112 ALA A C 1
ATOM 853 O O . ALA A 1 112 ? -16.070 1.923 6.439 1.00 90.12 112 ALA A O 1
ATOM 854 N N . HIS A 1 113 ? -17.804 2.881 7.493 1.00 87.62 113 HIS A N 1
ATOM 855 C CA . HIS A 1 113 ? -17.552 4.221 6.959 1.00 87.62 113 HIS A CA 1
ATOM 856 C C . HIS A 1 113 ? -16.193 4.802 7.367 1.00 87.62 113 HIS A C 1
ATOM 858 O O . HIS A 1 113 ? -15.553 5.496 6.575 1.00 87.62 113 HIS A O 1
ATOM 864 N N . ILE A 1 114 ? -15.717 4.529 8.587 1.00 86.56 114 ILE A N 1
ATOM 865 C CA . ILE A 1 114 ? -14.372 4.951 9.007 1.00 86.56 114 ILE A CA 1
ATOM 866 C C . ILE A 1 114 ? -13.307 4.252 8.152 1.00 86.56 114 ILE A C 1
ATOM 868 O O . ILE A 1 114 ? -12.407 4.923 7.643 1.00 86.56 114 ILE A O 1
ATOM 872 N N . VAL A 1 115 ? -13.430 2.939 7.930 1.00 89.19 115 VAL A N 1
ATOM 873 C CA . VAL A 1 115 ? -12.504 2.185 7.067 1.00 89.19 115 VAL A CA 1
ATOM 874 C C . VAL A 1 115 ? -12.534 2.720 5.632 1.00 89.19 115 VAL A C 1
ATOM 876 O O . VAL A 1 115 ? -11.479 2.965 5.053 1.00 89.19 115 VAL A O 1
ATOM 879 N N . GLU A 1 116 ? -13.711 2.990 5.064 1.00 89.88 116 GLU A N 1
ATOM 880 C CA . GLU A 1 116 ? -13.840 3.579 3.721 1.00 89.88 116 GLU A CA 1
ATOM 881 C C . GLU A 1 116 ? -13.128 4.935 3.601 1.00 89.88 116 GLU A C 1
ATOM 883 O O . GLU A 1 116 ? -12.453 5.213 2.601 1.00 89.88 116 GLU A O 1
ATOM 888 N N . ARG A 1 117 ? -13.222 5.780 4.634 1.00 87.00 117 ARG A N 1
ATOM 889 C CA . ARG A 1 117 ? -12.510 7.066 4.685 1.00 87.00 117 ARG A CA 1
ATOM 890 C C . ARG A 1 117 ? -10.997 6.896 4.783 1.00 87.00 117 ARG A C 1
ATOM 892 O O . ARG A 1 117 ? -10.268 7.677 4.165 1.00 87.00 117 ARG A O 1
ATOM 899 N N . ILE A 1 118 ? -10.527 5.894 5.525 1.00 85.88 118 ILE A N 1
ATOM 900 C CA . ILE A 1 118 ? -9.102 5.544 5.607 1.00 85.88 118 ILE A CA 1
ATOM 901 C C . ILE A 1 118 ? -8.599 5.095 4.232 1.00 85.88 118 ILE A C 1
ATOM 903 O O . ILE A 1 118 ? -7.607 5.636 3.750 1.00 85.88 118 ILE A O 1
ATOM 907 N N . VAL A 1 119 ? -9.319 4.193 3.557 1.00 89.62 119 VAL A N 1
ATOM 908 C CA . VAL A 1 119 ? -8.978 3.730 2.198 1.00 89.62 119 VAL A CA 1
ATOM 909 C C . VAL A 1 119 ? -8.930 4.893 1.215 1.00 89.62 119 VAL A C 1
ATOM 911 O O . VAL A 1 119 ? -7.977 5.031 0.457 1.00 89.62 119 VAL A O 1
ATOM 914 N N . THR A 1 120 ? -9.933 5.769 1.248 1.00 88.94 120 THR A N 1
ATOM 915 C CA . THR A 1 120 ? -9.984 6.935 0.355 1.00 88.94 120 THR A CA 1
ATOM 916 C C . THR A 1 120 ? -8.796 7.868 0.589 1.00 88.94 120 THR A C 1
ATOM 918 O O . THR A 1 120 ? -8.189 8.359 -0.364 1.00 88.94 120 THR A O 1
ATOM 921 N N . SER A 1 121 ? -8.431 8.090 1.853 1.00 84.94 121 SER A N 1
ATOM 922 C CA . SER A 1 121 ? -7.260 8.890 2.216 1.00 84.94 121 SER A CA 1
ATOM 923 C C . SER A 1 121 ? -5.959 8.238 1.740 1.00 84.94 121 SER A C 1
ATOM 925 O O . SER A 1 121 ? -5.150 8.922 1.120 1.00 84.94 121 SER A O 1
ATOM 927 N N . LYS A 1 122 ? -5.789 6.923 1.934 1.00 88.69 122 LYS A N 1
ATOM 928 C CA . LYS A 1 122 ? -4.643 6.146 1.428 1.00 88.69 122 LYS A CA 1
ATOM 929 C C . LYS A 1 122 ? -4.487 6.293 -0.082 1.00 88.69 122 LYS A C 1
ATOM 931 O O . LYS A 1 122 ? -3.457 6.773 -0.544 1.00 88.69 122 LYS A O 1
ATOM 936 N N . MET A 1 123 ? -5.549 6.008 -0.836 1.00 89.12 123 MET A N 1
ATOM 937 C CA . MET A 1 123 ? -5.552 6.131 -2.296 1.00 89.12 123 MET A CA 1
ATOM 938 C C . MET A 1 123 ? -5.193 7.545 -2.762 1.00 89.12 123 MET A C 1
ATOM 940 O O . MET A 1 123 ? -4.500 7.714 -3.763 1.00 89.12 123 MET A O 1
ATOM 944 N N . ARG A 1 124 ? -5.656 8.580 -2.046 1.00 86.56 124 ARG A N 1
ATOM 945 C CA . ARG A 1 124 ? -5.289 9.968 -2.348 1.00 86.56 124 ARG A CA 1
ATOM 946 C C . ARG A 1 124 ? -3.795 10.208 -2.129 1.00 86.56 124 ARG A C 1
ATOM 948 O O . ARG A 1 124 ? -3.174 10.822 -2.990 1.00 86.56 124 ARG A O 1
ATOM 955 N N . ILE A 1 125 ? -3.228 9.735 -1.019 1.00 84.06 125 ILE A N 1
ATOM 956 C CA . ILE A 1 125 ? -1.796 9.882 -0.718 1.00 84.06 125 ILE A CA 1
ATOM 957 C C . ILE A 1 125 ? -0.950 9.147 -1.760 1.00 84.06 125 ILE A C 1
ATOM 959 O O . ILE A 1 125 ? -0.026 9.731 -2.316 1.00 84.06 125 ILE A O 1
ATOM 963 N N . GLU A 1 126 ? -1.297 7.908 -2.094 1.00 87.50 126 GLU A N 1
ATOM 964 C CA . GLU A 1 126 ? -0.604 7.127 -3.124 1.00 87.50 126 GLU A CA 1
ATOM 965 C C . GLU A 1 126 ? -0.683 7.791 -4.503 1.00 87.50 126 GLU A C 1
ATOM 967 O O . GLU A 1 126 ? 0.320 7.908 -5.207 1.00 87.50 126 GLU A O 1
ATOM 972 N N . ALA A 1 127 ? -1.861 8.293 -4.888 1.00 84.06 127 ALA A N 1
ATOM 973 C CA . ALA A 1 127 ? -2.026 9.017 -6.143 1.00 84.06 127 ALA A CA 1
ATOM 974 C C . ALA A 1 127 ? -1.136 10.266 -6.213 1.00 84.06 127 ALA A C 1
ATOM 976 O O . ALA A 1 127 ? -0.664 10.612 -7.295 1.00 84.06 127 ALA A O 1
ATOM 977 N N . GLU A 1 128 ? -0.897 10.940 -5.085 1.00 80.25 128 GLU A N 1
ATOM 978 C CA . GLU A 1 128 ? 0.060 12.044 -4.987 1.00 80.25 128 GLU A CA 1
ATOM 979 C C . GLU A 1 128 ? 1.510 11.545 -5.088 1.00 80.25 128 GLU A C 1
ATOM 981 O O . GLU A 1 128 ? 2.267 12.034 -5.930 1.00 80.25 128 GLU A O 1
ATOM 986 N N . LEU A 1 129 ? 1.889 10.526 -4.308 1.00 81.06 129 LEU A N 1
ATOM 987 C CA . LEU A 1 129 ? 3.244 9.956 -4.295 1.00 81.06 129 LEU A CA 1
ATOM 988 C C . LEU A 1 129 ? 3.692 9.469 -5.679 1.00 81.06 129 LEU A C 1
ATOM 990 O O . LEU A 1 129 ? 4.847 9.678 -6.082 1.00 81.06 129 LEU A O 1
ATOM 994 N N . HIS A 1 130 ? 2.769 8.872 -6.433 1.00 81.25 130 HIS A N 1
ATOM 995 C CA . HIS A 1 130 ? 3.028 8.292 -7.749 1.00 81.25 130 HIS A CA 1
ATOM 996 C C . HIS A 1 130 ? 2.691 9.216 -8.926 1.00 81.25 130 HIS A C 1
ATOM 998 O O . HIS A 1 130 ? 2.874 8.815 -10.076 1.00 81.25 130 HIS A O 1
ATOM 1004 N N . ARG A 1 131 ? 2.256 10.465 -8.687 1.00 74.25 131 ARG A N 1
ATOM 1005 C CA . ARG A 1 131 ? 1.882 11.413 -9.757 1.00 74.25 131 ARG A CA 1
ATOM 1006 C C . ARG A 1 131 ? 3.035 11.749 -10.714 1.00 74.25 131 ARG A C 1
ATOM 1008 O O . ARG A 1 131 ? 2.793 12.166 -11.845 1.00 74.25 131 ARG A O 1
ATOM 1015 N N . GLY A 1 132 ? 4.289 11.565 -10.300 1.00 63.72 132 GLY A N 1
ATOM 1016 C CA . GLY A 1 132 ? 5.444 11.714 -11.184 1.00 63.72 132 GLY A CA 1
ATOM 1017 C C . GLY A 1 132 ? 6.789 11.436 -10.515 1.00 63.72 132 GLY A C 1
ATOM 1018 O O . GLY A 1 132 ? 6.931 11.546 -9.297 1.00 63.72 132 GLY A O 1
ATOM 1019 N N . GLY A 1 133 ? 7.786 11.107 -11.339 1.00 68.69 133 GLY A N 1
ATOM 1020 C CA . GLY A 1 133 ? 9.160 10.826 -10.914 1.00 68.69 133 GLY A CA 1
ATOM 1021 C C . GLY A 1 133 ? 9.404 9.366 -10.528 1.00 68.69 133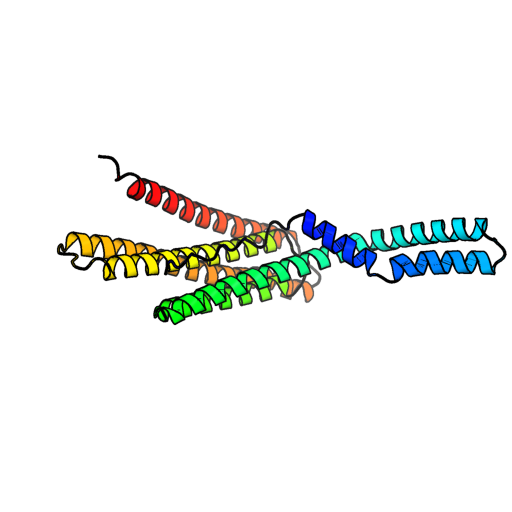 GLY A C 1
ATOM 1022 O O . GLY A 1 133 ? 8.473 8.566 -10.429 1.00 68.69 133 GLY A O 1
ATOM 1023 N N . ALA A 1 134 ? 10.676 9.025 -10.324 1.00 72.94 134 ALA A N 1
ATOM 1024 C CA . ALA A 1 134 ? 11.070 7.715 -9.819 1.00 72.94 134 ALA A CA 1
ATOM 1025 C C . ALA A 1 134 ? 10.548 7.496 -8.386 1.00 72.94 134 ALA A C 1
ATOM 1027 O O . ALA A 1 134 ? 10.280 8.451 -7.646 1.00 72.94 134 ALA A O 1
ATOM 1028 N N . VAL A 1 135 ? 10.401 6.229 -7.995 1.00 78.31 135 VAL A N 1
ATOM 1029 C CA . VAL A 1 135 ? 10.161 5.852 -6.597 1.00 78.31 135 VAL A CA 1
ATOM 1030 C C . VAL A 1 135 ? 11.477 6.049 -5.851 1.00 78.31 135 VAL A C 1
ATOM 1032 O O . VAL A 1 135 ? 12.409 5.262 -6.013 1.00 78.31 135 VAL A O 1
ATOM 1035 N N . THR A 1 136 ? 11.579 7.144 -5.103 1.00 79.62 136 THR A N 1
ATOM 1036 C CA . THR A 1 136 ? 12.728 7.405 -4.234 1.00 79.62 136 THR A CA 1
ATOM 1037 C C . THR A 1 136 ? 12.566 6.649 -2.919 1.00 79.62 136 THR A C 1
ATOM 1039 O O . THR A 1 136 ? 11.467 6.201 -2.580 1.00 79.62 136 THR A O 1
ATOM 1042 N N . LYS A 1 137 ? 13.655 6.527 -2.156 1.00 76.31 137 LYS A N 1
ATOM 1043 C CA . LYS A 1 137 ? 13.634 5.863 -0.848 1.00 76.31 137 LYS A CA 1
ATOM 1044 C C . LYS A 1 137 ? 12.651 6.538 0.110 1.00 76.31 137 LYS A C 1
ATOM 1046 O O . LYS A 1 137 ? 11.987 5.878 0.894 1.00 76.31 137 LYS A O 1
ATOM 1051 N N . GLU A 1 138 ? 12.512 7.851 0.016 1.00 73.88 138 GLU A N 1
ATOM 1052 C CA . GLU A 1 138 ? 11.629 8.631 0.873 1.00 73.88 138 GLU A CA 1
ATOM 1053 C C . GLU A 1 138 ? 10.155 8.409 0.530 1.00 73.88 138 GLU A C 1
ATOM 1055 O O . GLU A 1 138 ? 9.324 8.314 1.432 1.00 73.88 138 GLU A O 1
ATOM 1060 N N . LYS A 1 139 ? 9.828 8.277 -0.764 1.00 80.94 139 LYS A N 1
ATOM 1061 C CA . LYS A 1 139 ? 8.480 7.881 -1.192 1.00 80.94 139 LYS A CA 1
ATOM 1062 C C . LYS A 1 139 ? 8.140 6.479 -0.694 1.00 80.94 139 LYS A C 1
ATOM 1064 O O . LYS A 1 139 ? 7.047 6.283 -0.180 1.00 80.94 139 LYS A O 1
ATOM 1069 N N . GLU A 1 140 ? 9.090 5.549 -0.789 1.00 83.38 140 GLU A N 1
ATOM 1070 C CA . GLU A 1 140 ? 8.961 4.191 -0.246 1.00 83.38 140 GLU A CA 1
ATOM 1071 C C . GLU A 1 140 ? 8.745 4.203 1.277 1.00 83.38 140 GLU A C 1
ATOM 1073 O O . GLU A 1 140 ? 7.845 3.527 1.776 1.00 83.38 140 GLU A O 1
ATOM 1078 N N . GLU A 1 141 ? 9.512 4.995 2.031 1.00 79.50 141 GLU A N 1
ATOM 1079 C CA . GLU A 1 141 ? 9.348 5.104 3.485 1.00 79.50 141 GLU A CA 1
ATOM 1080 C C . GLU A 1 141 ? 7.988 5.705 3.876 1.00 79.50 141 GLU A C 1
ATOM 1082 O O . GLU A 1 141 ? 7.350 5.220 4.817 1.00 7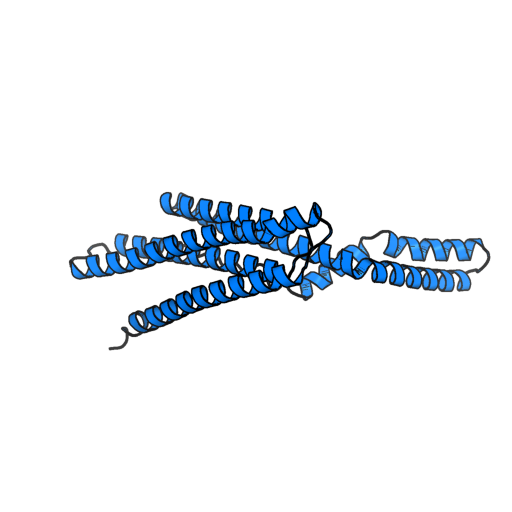9.50 141 GLU A O 1
ATOM 1087 N N . LEU A 1 142 ? 7.522 6.725 3.147 1.00 81.25 142 LEU A N 1
ATOM 1088 C CA . LEU A 1 142 ? 6.213 7.339 3.370 1.00 81.25 142 LEU A CA 1
ATOM 1089 C C . LEU A 1 142 ? 5.066 6.386 3.008 1.00 81.25 142 LEU A C 1
ATOM 1091 O O . LEU A 1 142 ? 4.106 6.283 3.767 1.00 81.25 142 LEU A O 1
ATOM 1095 N N . GLU A 1 143 ? 5.183 5.633 1.917 1.00 84.81 143 GLU A N 1
ATOM 1096 C CA . GLU A 1 143 ? 4.213 4.602 1.538 1.00 84.81 143 GLU A CA 1
ATOM 1097 C C . GLU A 1 143 ? 4.150 3.480 2.586 1.00 84.81 143 GLU A C 1
ATOM 1099 O O . GLU A 1 143 ? 3.074 3.157 3.082 1.00 84.81 143 GLU A O 1
ATOM 1104 N N . CYS A 1 144 ? 5.302 2.989 3.064 1.00 82.81 144 CYS A N 1
ATOM 1105 C CA . CYS A 1 144 ? 5.361 2.032 4.177 1.00 82.81 144 CYS A CA 1
ATOM 1106 C C . CYS A 1 144 ? 4.689 2.549 5.450 1.00 82.81 144 CYS A C 1
ATOM 1108 O O . CYS A 1 144 ? 4.162 1.774 6.252 1.00 82.81 144 CYS A O 1
ATOM 1110 N N . LEU A 1 145 ? 4.827 3.843 5.731 1.00 83.00 145 LEU A N 1
ATOM 1111 C CA . LEU A 1 145 ? 4.210 4.453 6.899 1.00 83.00 145 LEU A CA 1
ATOM 1112 C C . LEU A 1 145 ? 2.689 4.503 6.739 1.00 83.00 145 LEU A C 1
ATOM 1114 O O . LEU A 1 145 ? 1.983 4.069 7.646 1.00 83.00 145 LEU A O 1
ATOM 1118 N N . VAL A 1 146 ? 2.206 4.990 5.595 1.00 84.94 146 VAL A N 1
ATOM 1119 C CA . VAL A 1 146 ? 0.775 5.062 5.274 1.00 84.94 146 VAL A CA 1
ATOM 1120 C C . VAL A 1 146 ? 0.141 3.677 5.359 1.00 84.94 146 VAL A C 1
ATOM 1122 O O . VAL A 1 146 ? -0.854 3.512 6.065 1.00 84.94 146 VAL A O 1
ATOM 1125 N N . ASP A 1 147 ? 0.766 2.668 4.750 1.00 86.31 147 ASP A N 1
ATOM 1126 C CA . ASP A 1 147 ? 0.320 1.277 4.824 1.00 86.31 147 ASP A CA 1
ATOM 1127 C C . ASP A 1 147 ? 0.192 0.805 6.272 1.00 86.31 147 ASP A C 1
ATOM 1129 O O . ASP A 1 147 ? -0.854 0.295 6.676 1.00 86.31 147 ASP A O 1
ATOM 1133 N N . ARG A 1 148 ? 1.229 1.020 7.091 1.00 83.06 148 ARG A N 1
ATOM 1134 C CA . ARG A 1 148 ? 1.225 0.609 8.504 1.00 83.06 148 ARG A CA 1
ATOM 1135 C C . ARG A 1 148 ? 0.128 1.293 9.310 1.00 83.06 148 ARG A C 1
ATOM 1137 O O . ARG A 1 148 ? -0.536 0.613 10.091 1.00 83.06 148 ARG A O 1
ATOM 1144 N N . ILE A 1 149 ? -0.090 2.592 9.108 1.00 82.56 149 ILE A N 1
ATOM 1145 C CA . ILE A 1 149 ? -1.162 3.341 9.776 1.00 82.56 149 ILE A CA 1
ATOM 1146 C C . ILE A 1 149 ? -2.526 2.764 9.383 1.00 82.56 149 ILE A C 1
ATOM 1148 O O . ILE A 1 149 ? -3.355 2.493 10.252 1.00 82.56 149 ILE A O 1
ATOM 1152 N N . CYS A 1 150 ? -2.758 2.520 8.090 1.00 84.62 150 CYS A N 1
ATOM 1153 C CA . CYS A 1 150 ? -4.018 1.959 7.602 1.00 84.62 150 CYS A CA 1
ATOM 1154 C C . CYS A 1 150 ? -4.289 0.561 8.169 1.00 84.62 150 CYS A C 1
ATOM 1156 O O . CYS A 1 150 ? -5.409 0.282 8.605 1.00 84.62 150 CYS A O 1
ATOM 1158 N N . VAL A 1 151 ? -3.271 -0.302 8.204 1.00 84.94 151 VAL A N 1
ATOM 1159 C CA . VAL A 1 151 ? -3.379 -1.647 8.783 1.00 84.94 151 VAL A CA 1
ATOM 1160 C C . VAL A 1 151 ? -3.642 -1.581 10.284 1.00 84.94 151 VAL A C 1
ATOM 1162 O O . VAL A 1 151 ? -4.580 -2.223 10.754 1.00 84.94 151 VAL A O 1
ATOM 1165 N N . GLY A 1 152 ? -2.872 -0.779 11.023 1.00 79.50 152 GLY A N 1
ATOM 1166 C CA . GLY A 1 152 ? -3.041 -0.607 12.466 1.00 79.50 152 GLY A CA 1
ATOM 1167 C C . GLY A 1 152 ? -4.434 -0.089 12.828 1.00 79.50 152 GLY A C 1
ATOM 1168 O O . GLY A 1 152 ? -5.108 -0.669 13.674 1.00 79.50 152 GLY A O 1
ATOM 1169 N N . ALA A 1 153 ? -4.927 0.929 12.118 1.00 82.62 153 ALA A N 1
ATOM 1170 C CA . ALA A 1 153 ? -6.278 1.449 12.321 1.00 82.62 153 ALA A CA 1
ATOM 1171 C C . ALA A 1 153 ? -7.357 0.376 12.092 1.00 82.62 153 ALA A C 1
ATOM 1173 O O . ALA A 1 153 ? -8.291 0.256 12.883 1.00 82.62 153 ALA A O 1
ATOM 1174 N N . CYS A 1 154 ? -7.223 -0.436 11.039 1.00 86.12 154 CYS A N 1
ATOM 1175 C CA . CYS A 1 154 ? -8.181 -1.506 10.753 1.00 86.12 154 CYS A CA 1
ATOM 1176 C C . CYS A 1 154 ? -8.118 -2.644 11.779 1.00 86.12 154 CYS A C 1
ATOM 1178 O O . CYS A 1 154 ? -9.155 -3.214 12.118 1.00 86.12 154 CYS A O 1
ATOM 1180 N N . GLN A 1 155 ? -6.931 -2.959 12.305 1.00 85.38 155 GLN A N 1
ATOM 1181 C CA . GLN A 1 155 ? -6.773 -3.914 13.404 1.00 85.38 155 GLN A CA 1
ATOM 1182 C C . GLN A 1 155 ? -7.480 -3.425 14.671 1.00 85.38 155 GLN A C 1
ATOM 1184 O O . GLN A 1 155 ? -8.237 -4.186 15.268 1.00 85.38 155 GLN A O 1
ATOM 1189 N N . GLU A 1 156 ? -7.313 -2.151 15.036 1.00 84.69 156 GLU A N 1
ATOM 1190 C CA . GLU A 1 156 ? -7.976 -1.581 16.215 1.00 84.69 156 GLU A CA 1
ATOM 1191 C C . GLU A 1 156 ? -9.502 -1.507 16.054 1.00 84.69 156 GLU A C 1
ATOM 1193 O O . GLU A 1 156 ? -10.236 -1.798 16.997 1.00 84.69 156 GLU A O 1
ATOM 1198 N N . ILE A 1 157 ? -10.003 -1.229 14.845 1.00 87.25 157 ILE A N 1
ATOM 1199 C CA . ILE A 1 157 ? -11.436 -1.356 14.532 1.00 87.25 157 ILE A CA 1
ATOM 1200 C C . ILE A 1 157 ? -11.903 -2.811 14.683 1.00 87.25 157 ILE A C 1
ATOM 1202 O O . ILE A 1 157 ? -12.965 -3.069 15.248 1.00 87.25 157 ILE A O 1
ATOM 1206 N N . GLY A 1 158 ? -11.108 -3.778 14.220 1.00 86.00 158 GLY A N 1
ATOM 1207 C CA . GLY A 1 158 ? -11.389 -5.198 14.423 1.00 86.00 158 GLY A CA 1
ATOM 1208 C C . GLY A 1 158 ? -11.488 -5.566 15.907 1.00 86.00 158 GLY A C 1
ATOM 1209 O O . GLY A 1 158 ? -12.417 -6.275 16.297 1.00 86.00 158 GLY A O 1
ATOM 1210 N N . HIS A 1 159 ? -10.584 -5.044 16.741 1.00 84.00 159 HIS A N 1
ATOM 1211 C CA . HIS A 1 159 ? -10.619 -5.237 18.192 1.00 84.00 159 HIS A CA 1
ATOM 1212 C C . HIS A 1 159 ? -11.851 -4.603 18.840 1.00 84.00 159 HIS A C 1
ATOM 1214 O O . HIS A 1 159 ? -12.479 -5.259 19.666 1.00 84.00 159 HIS A O 1
ATOM 1220 N N . LEU A 1 160 ? -12.239 -3.385 18.438 1.00 86.31 160 LEU A N 1
ATOM 1221 C CA . LEU A 1 160 ? -13.467 -2.735 18.915 1.00 86.31 160 LEU A CA 1
ATOM 1222 C C . LEU A 1 160 ? -14.697 -3.598 18.652 1.00 86.31 160 LEU A C 1
ATOM 1224 O O . LEU A 1 160 ? -15.491 -3.846 19.551 1.00 86.31 160 LEU A O 1
ATOM 1228 N N . VAL A 1 161 ? -14.824 -4.125 17.437 1.00 88.62 161 VAL A N 1
ATOM 1229 C CA . VAL A 1 161 ? -15.974 -4.958 17.078 1.00 88.62 161 VAL A CA 1
ATOM 1230 C C . VAL A 1 161 ? -15.982 -6.276 17.850 1.00 88.62 161 VAL A C 1
ATOM 1232 O O . VAL A 1 161 ? -17.039 -6.744 18.270 1.00 88.62 161 VAL A O 1
ATOM 1235 N N . GLN A 1 162 ? -14.817 -6.893 18.055 1.00 88.06 162 GLN A N 1
ATOM 1236 C CA . GLN A 1 162 ? -14.714 -8.099 18.879 1.00 88.06 162 GLN A CA 1
ATOM 1237 C C . GLN A 1 162 ? -15.061 -7.816 20.346 1.00 88.06 162 GLN A C 1
ATOM 1239 O O . GLN A 1 162 ? -15.766 -8.615 20.959 1.00 88.06 162 GLN A O 1
ATOM 1244 N N . LEU A 1 163 ? -14.608 -6.681 20.883 1.00 86.62 163 LEU A N 1
ATOM 1245 C CA . LEU A 1 163 ? -14.913 -6.230 22.237 1.00 86.62 163 LEU A CA 1
ATOM 1246 C C . LEU A 1 163 ? -16.420 -5.995 22.414 1.00 86.62 163 LEU A C 1
ATOM 1248 O O . LEU A 1 163 ? -17.010 -6.527 23.353 1.00 86.62 163 LEU A O 1
ATOM 1252 N N . ASP A 1 164 ? -17.051 -5.286 21.479 1.00 86.62 164 ASP A N 1
ATOM 1253 C CA . ASP A 1 164 ? -18.490 -5.004 21.486 1.00 86.62 164 ASP A CA 1
ATOM 1254 C C . ASP A 1 164 ? -19.328 -6.281 21.444 1.00 86.62 164 ASP A C 1
ATOM 1256 O O . ASP A 1 164 ? -20.294 -6.421 22.190 1.00 86.62 164 ASP A O 1
ATOM 1260 N N . ARG A 1 165 ? -18.930 -7.247 20.610 1.00 85.81 165 ARG A N 1
ATOM 1261 C CA . ARG A 1 165 ? -19.590 -8.556 20.549 1.00 85.81 165 ARG A CA 1
ATOM 1262 C C . ARG A 1 165 ? -19.413 -9.351 21.828 1.00 85.81 165 ARG A C 1
ATOM 1264 O O . ARG A 1 165 ? -20.383 -9.897 22.327 1.00 85.81 165 ARG A O 1
ATOM 1271 N N . SER A 1 166 ? -18.194 -9.396 22.366 1.00 84.25 166 SER A N 1
ATOM 1272 C CA . SER A 1 166 ? -17.926 -10.138 23.601 1.00 84.25 166 SER A CA 1
ATOM 1273 C C . SER A 1 166 ? -18.736 -9.610 24.784 1.00 84.25 166 SER A C 1
ATOM 1275 O O . SER A 1 166 ? -19.135 -10.393 25.636 1.00 84.25 166 SER A O 1
ATOM 1277 N N . TRP A 1 167 ? -19.013 -8.304 24.801 1.00 82.75 167 TRP A N 1
ATOM 1278 C CA . TRP A 1 167 ? -19.878 -7.684 25.795 1.00 82.75 167 TRP A CA 1
ATOM 1279 C C . TRP A 1 167 ? -21.355 -7.991 25.556 1.00 82.75 167 TRP A C 1
ATOM 1281 O O . TRP A 1 167 ? -22.056 -8.359 26.487 1.00 82.75 167 TRP A O 1
ATOM 1291 N N . ALA A 1 168 ? -21.822 -7.902 24.307 1.00 81.19 168 ALA A N 1
ATOM 1292 C CA . ALA A 1 168 ? -23.197 -8.255 23.956 1.00 81.19 168 ALA A CA 1
ATOM 1293 C C . ALA A 1 168 ? -23.522 -9.738 24.231 1.00 81.19 168 ALA A C 1
ATOM 1295 O O . ALA A 1 168 ? -24.640 -10.060 24.625 1.00 81.19 168 ALA A O 1
ATOM 1296 N N . ASP A 1 169 ? -22.543 -10.628 24.042 1.00 79.50 169 ASP A N 1
ATOM 1297 C CA . ASP A 1 169 ? -22.662 -12.064 24.319 1.00 79.50 169 ASP A CA 1
ATOM 1298 C C . ASP A 1 169 ? -22.525 -12.386 25.821 1.00 79.50 169 ASP A C 1
ATOM 1300 O O . ASP A 1 169 ? -22.976 -13.441 26.274 1.00 79.50 169 ASP A O 1
ATOM 1304 N N . ALA A 1 170 ? -21.917 -11.497 26.615 1.00 76.81 170 ALA A N 1
ATOM 1305 C CA . ALA A 1 170 ? -21.869 -11.611 28.067 1.00 76.81 170 ALA A CA 1
ATOM 1306 C C . ALA A 1 170 ? -23.240 -11.214 28.644 1.00 76.81 170 ALA A C 1
ATOM 1308 O O . ALA A 1 170 ? -23.477 -10.074 29.022 1.00 76.81 170 ALA A O 1
ATOM 1309 N N . VAL A 1 171 ? -24.157 -12.187 28.680 1.00 59.03 171 VAL A N 1
ATOM 1310 C CA . VAL A 1 171 ? -25.594 -12.038 28.995 1.00 59.03 171 VAL A CA 1
ATOM 1311 C C . VAL A 1 171 ? -25.904 -11.273 30.297 1.00 59.03 171 VAL A C 1
ATOM 1313 O O . VAL A 1 171 ? -27.010 -10.759 30.424 1.00 59.03 171 VAL A O 1
ATOM 1316 N N . VAL A 1 172 ? -24.970 -11.135 31.241 1.00 60.03 172 VAL A N 1
ATOM 1317 C CA . VAL A 1 172 ? -25.118 -10.281 32.430 1.00 60.03 172 VAL A CA 1
ATOM 1318 C C . VAL A 1 172 ? -23.730 -9.804 32.869 1.00 60.03 172 VAL A C 1
ATOM 1320 O O . VAL A 1 172 ? -22.979 -10.565 33.476 1.00 60.03 172 VAL A O 1
ATOM 1323 N N . ALA A 1 173 ? -23.367 -8.558 32.576 1.00 55.75 173 ALA A N 1
ATOM 1324 C CA . ALA A 1 173 ? -22.335 -7.880 33.350 1.00 55.75 173 ALA A CA 1
ATOM 1325 C C . ALA A 1 173 ? -23.020 -7.242 34.559 1.00 55.75 173 ALA A C 1
ATOM 1327 O O . ALA A 1 173 ? -23.631 -6.185 34.445 1.00 55.75 173 ALA A O 1
ATOM 1328 N N . ASP A 1 174 ? -22.997 -7.946 35.688 1.00 61.97 174 ASP A N 1
ATOM 1329 C CA . ASP A 1 174 ? -23.766 -7.587 36.890 1.00 61.97 174 ASP A CA 1
ATOM 1330 C C . ASP A 1 174 ? -23.018 -6.597 37.804 1.00 61.97 174 ASP A C 1
ATOM 1332 O O . ASP A 1 174 ? -23.453 -6.320 38.918 1.00 61.97 174 ASP A O 1
ATOM 1336 N N . SER A 1 175 ? -21.859 -6.084 37.366 1.00 75.44 175 SER A N 1
ATOM 1337 C CA . SER A 1 175 ? -21.033 -5.171 38.158 1.00 75.44 175 SER A CA 1
ATOM 1338 C C . SER A 1 175 ? -20.660 -3.900 37.393 1.00 75.44 175 SER A C 1
ATOM 1340 O O . SER A 1 175 ? -20.231 -3.946 36.236 1.00 75.44 175 SER A O 1
ATOM 1342 N N . ASP A 1 176 ? -20.770 -2.755 38.073 1.00 81.12 176 ASP A N 1
ATOM 1343 C CA . ASP A 1 176 ? -20.307 -1.454 37.573 1.00 81.12 176 ASP A CA 1
ATOM 1344 C C . ASP A 1 176 ? -18.809 -1.486 37.213 1.00 81.12 176 ASP A C 1
ATOM 1346 O O . ASP A 1 176 ? -18.364 -0.810 36.285 1.00 81.12 176 ASP A O 1
ATOM 1350 N N . ASP A 1 177 ? -18.027 -2.322 37.901 1.00 83.94 177 ASP A N 1
ATOM 1351 C CA . ASP A 1 177 ? -16.600 -2.504 37.642 1.00 83.94 177 ASP A CA 1
ATOM 1352 C C . ASP A 1 177 ? -16.328 -3.149 36.276 1.00 83.94 177 ASP A C 1
ATOM 1354 O O . ASP A 1 177 ? -15.389 -2.753 35.581 1.00 83.94 177 ASP A O 1
ATOM 1358 N N . ASP A 1 178 ? -17.142 -4.120 35.853 1.00 82.25 178 ASP A N 1
ATOM 1359 C CA . ASP A 1 178 ? -17.016 -4.733 34.527 1.00 82.25 178 ASP A CA 1
ATOM 1360 C C . ASP A 1 178 ? -17.391 -3.754 33.417 1.00 82.25 178 ASP A C 1
ATOM 1362 O O . ASP A 1 178 ? -16.704 -3.701 32.391 1.00 82.25 178 ASP A O 1
ATOM 1366 N N . TRP A 1 179 ? -18.431 -2.943 33.640 1.00 82.50 179 TRP A N 1
ATOM 1367 C CA . TRP A 1 179 ? -18.825 -1.888 32.708 1.00 82.50 179 TRP A CA 1
ATOM 1368 C C . TRP A 1 179 ? -17.717 -0.843 32.550 1.00 82.50 179 TRP A C 1
ATOM 1370 O O . TRP A 1 179 ? -17.323 -0.535 31.424 1.00 82.50 179 TRP A O 1
ATOM 1380 N N . ASN A 1 180 ? -17.152 -0.360 33.660 1.00 85.75 180 ASN A N 1
ATOM 1381 C CA . ASN A 1 180 ? -16.059 0.612 33.640 1.00 85.75 180 ASN A CA 1
ATOM 1382 C C . ASN A 1 180 ? -14.821 0.047 32.928 1.00 85.75 180 ASN A C 1
ATOM 1384 O O . ASN A 1 180 ? -14.277 0.693 32.031 1.00 85.75 180 ASN A O 1
ATOM 1388 N N . ARG A 1 181 ? -14.423 -1.200 33.229 1.00 85.06 181 ARG A N 1
ATOM 1389 C CA . ARG A 1 181 ? -13.303 -1.871 32.541 1.00 85.06 181 ARG A CA 1
ATOM 1390 C C . ARG A 1 181 ? -13.544 -2.023 31.039 1.00 85.06 181 ARG A C 1
ATOM 1392 O O . ARG A 1 181 ? -12.621 -1.838 30.240 1.00 85.06 181 ARG A O 1
ATOM 1399 N N . TRP A 1 182 ? -14.760 -2.383 30.635 1.00 86.31 182 TRP A N 1
ATOM 1400 C CA . TRP A 1 182 ? -15.122 -2.481 29.223 1.00 86.31 182 TRP A CA 1
ATOM 1401 C C . TRP A 1 182 ? -15.081 -1.113 28.532 1.00 86.31 182 TRP A C 1
ATOM 1403 O O . TRP A 1 182 ? -14.476 -0.985 27.463 1.00 86.31 182 TRP A O 1
ATOM 1413 N N . GLN A 1 183 ? -15.656 -0.087 29.161 1.00 86.94 183 GLN A N 1
ATOM 1414 C CA . GLN A 1 183 ? -15.698 1.277 28.642 1.00 86.94 183 GLN A CA 1
ATOM 1415 C C . GLN A 1 183 ? -14.291 1.870 28.492 1.00 86.94 183 GLN A C 1
ATOM 1417 O O . GLN A 1 183 ? -13.989 2.473 27.458 1.00 86.94 183 GLN A O 1
ATOM 1422 N N . ASP A 1 184 ? -13.403 1.637 29.460 1.00 87.00 184 ASP A N 1
ATOM 1423 C CA . ASP A 1 184 ? -12.004 2.063 29.396 1.00 87.00 184 ASP A CA 1
ATOM 1424 C C . ASP A 1 184 ? -11.277 1.416 28.217 1.00 87.00 184 ASP A C 1
ATOM 1426 O O . ASP A 1 184 ? -10.642 2.102 27.410 1.00 87.00 184 ASP A O 1
ATOM 1430 N N . ARG A 1 185 ? -11.420 0.096 28.049 1.00 84.56 185 ARG A N 1
ATOM 1431 C CA . ARG A 1 185 ? -10.831 -0.618 26.907 1.00 84.56 185 ARG A CA 1
ATOM 1432 C C . ARG A 1 185 ? -11.366 -0.108 25.575 1.00 84.56 185 ARG A C 1
ATOM 1434 O O . ARG A 1 185 ? -10.591 0.106 24.642 1.00 84.56 185 ARG A O 1
ATOM 1441 N N . ARG A 1 186 ? -12.679 0.104 25.477 1.00 86.56 186 ARG A N 1
ATOM 1442 C CA . ARG A 1 186 ? -13.314 0.654 24.277 1.00 86.56 186 ARG A CA 1
ATOM 1443 C C . ARG A 1 186 ? -12.753 2.041 23.950 1.00 86.56 186 ARG A C 1
ATOM 1445 O O . ARG A 1 186 ? -12.319 2.270 22.822 1.00 86.56 186 ARG A O 1
ATOM 1452 N N . SER A 1 187 ? -12.679 2.928 24.942 1.00 83.94 187 SER A N 1
ATOM 1453 C CA . SER A 1 187 ? -12.135 4.286 24.807 1.00 83.94 187 SER A CA 1
ATOM 1454 C C . SER A 1 187 ? -10.671 4.293 24.346 1.00 83.94 187 SER A C 1
ATOM 1456 O O . SER A 1 187 ? -10.285 5.086 23.480 1.00 83.94 187 SER A O 1
ATOM 1458 N N . GLN A 1 188 ? -9.851 3.364 24.851 1.00 84.06 188 GLN A N 1
ATOM 1459 C CA . GLN A 1 188 ? -8.462 3.212 24.410 1.00 84.06 188 GLN A CA 1
ATOM 1460 C C . GLN A 1 188 ? -8.368 2.873 22.917 1.00 84.06 188 GLN A C 1
ATOM 1462 O O . GLN A 1 188 ? -7.606 3.514 22.190 1.00 84.06 188 GLN A O 1
ATOM 1467 N N . HIS A 1 189 ? -9.149 1.902 22.436 1.00 78.75 189 HIS A N 1
ATOM 1468 C CA . HIS A 1 189 ? -9.141 1.540 21.019 1.00 78.75 189 HIS A CA 1
ATOM 1469 C C . HIS A 1 189 ? -9.718 2.661 20.134 1.00 78.75 189 HIS A C 1
ATOM 1471 O O . HIS A 1 189 ? -9.138 2.972 19.093 1.00 78.75 189 HIS A O 1
ATOM 1477 N N . GLU A 1 190 ? -10.797 3.333 20.554 1.00 81.81 190 GLU A N 1
ATOM 1478 C CA . GLU A 1 190 ? -11.349 4.495 19.836 1.00 81.81 190 GLU A CA 1
ATOM 1479 C C . GLU A 1 190 ? -10.326 5.636 19.721 1.00 81.81 190 GLU A C 1
ATOM 1481 O O . GLU A 1 190 ? -10.176 6.242 18.654 1.00 81.81 190 GLU A O 1
ATOM 1486 N N . THR A 1 191 ? -9.568 5.889 20.792 1.00 80.06 191 THR A N 1
ATOM 1487 C CA . THR A 1 191 ? -8.482 6.874 20.796 1.00 80.06 191 THR A CA 1
ATOM 1488 C C . THR A 1 191 ? -7.404 6.503 19.783 1.00 80.06 191 THR A C 1
ATOM 1490 O O . THR A 1 191 ? -7.000 7.354 18.994 1.00 80.06 191 THR A O 1
ATOM 1493 N N . ARG A 1 192 ? -6.981 5.234 19.725 1.00 76.69 192 ARG A N 1
ATOM 1494 C CA . ARG A 1 192 ? -5.978 4.776 18.747 1.00 76.69 192 ARG A CA 1
ATOM 1495 C C . ARG A 1 192 ? -6.455 4.913 17.305 1.00 76.69 192 ARG A C 1
ATOM 1497 O O . ARG A 1 192 ? -5.695 5.385 16.465 1.00 76.69 192 ARG A O 1
ATOM 1504 N N . VAL A 1 193 ? -7.715 4.574 17.019 1.00 76.19 193 VAL A N 1
ATOM 1505 C CA . VAL A 1 193 ? -8.306 4.769 15.683 1.00 76.19 193 VAL A CA 1
ATOM 1506 C C . VAL A 1 193 ? -8.324 6.253 15.310 1.00 76.19 193 VAL A C 1
ATOM 1508 O O . VAL A 1 193 ? -7.962 6.616 14.189 1.00 76.19 193 VAL A O 1
ATOM 1511 N N . ARG A 1 194 ? -8.698 7.133 16.249 1.00 77.00 194 ARG A N 1
ATOM 1512 C CA . ARG A 1 194 ? -8.680 8.586 16.029 1.00 77.00 194 ARG A CA 1
ATOM 1513 C C . ARG A 1 194 ? -7.262 9.098 15.773 1.00 77.00 194 ARG A C 1
ATOM 1515 O O . ARG A 1 194 ? -7.075 9.867 14.832 1.00 77.00 194 ARG A O 1
ATOM 1522 N N . THR A 1 195 ? -6.281 8.668 16.563 1.00 75.75 195 THR A N 1
ATOM 1523 C CA . THR A 1 195 ? -4.870 9.032 16.377 1.00 75.75 195 THR A CA 1
ATOM 1524 C C . THR A 1 195 ? -4.371 8.593 15.006 1.00 75.75 195 THR A C 1
ATOM 1526 O O . THR A 1 195 ? -3.855 9.422 14.266 1.00 75.75 195 THR A O 1
ATOM 1529 N N . ALA A 1 196 ? -4.635 7.348 14.602 1.00 72.88 196 ALA A N 1
ATOM 1530 C CA . ALA A 1 196 ? -4.253 6.850 13.283 1.00 72.88 196 ALA A CA 1
ATOM 1531 C C . ALA A 1 196 ? -4.886 7.670 12.142 1.00 72.88 196 ALA A C 1
ATOM 1533 O O . ALA A 1 196 ? -4.234 7.969 11.142 1.00 72.88 196 ALA A O 1
ATOM 1534 N N . TYR A 1 197 ? -6.143 8.100 12.294 1.00 71.44 197 TYR A N 1
ATOM 1535 C CA . TYR A 1 197 ? -6.786 8.983 11.319 1.00 71.44 197 TYR A CA 1
ATOM 1536 C C . TYR A 1 197 ? -6.098 10.358 11.230 1.00 71.44 197 TYR A C 1
ATOM 1538 O O . TYR A 1 197 ? -5.908 10.888 10.132 1.00 71.44 197 TYR A O 1
ATOM 1546 N N . VAL A 1 198 ? -5.706 10.937 12.370 1.00 73.31 198 VAL A N 1
ATOM 1547 C CA . VAL A 1 198 ? -4.950 12.200 12.413 1.00 73.31 198 VAL A CA 1
ATOM 1548 C C . VAL A 1 198 ? -3.579 12.032 11.761 1.00 73.31 198 VAL A C 1
ATOM 1550 O O . VAL A 1 198 ? -3.201 12.863 10.937 1.00 73.31 198 VAL A O 1
ATOM 1553 N N . GLU A 1 199 ? -2.860 10.953 12.063 1.00 73.94 199 GLU A N 1
ATOM 1554 C CA . GLU A 1 199 ? -1.560 10.648 11.458 1.00 73.94 199 GLU A CA 1
ATOM 1555 C C . GLU A 1 199 ? -1.665 10.480 9.940 1.00 73.94 199 GLU A C 1
ATOM 1557 O O . GLU A 1 199 ? -0.841 11.019 9.205 1.00 73.94 199 GLU A O 1
ATOM 1562 N N . LEU A 1 200 ? -2.716 9.820 9.443 1.00 73.12 200 LEU A N 1
ATOM 1563 C CA . LEU A 1 200 ? -2.964 9.678 8.008 1.00 73.12 200 LEU A CA 1
ATOM 1564 C C . LEU A 1 200 ? -3.235 11.033 7.336 1.00 73.12 200 LEU A C 1
ATOM 1566 O O . LEU A 1 200 ? -2.714 11.315 6.257 1.00 73.12 200 LEU A O 1
ATOM 1570 N N . ALA A 1 201 ? -4.020 11.901 7.979 1.00 70.88 201 ALA A N 1
ATOM 1571 C CA . ALA A 1 201 ? -4.267 13.253 7.484 1.00 70.88 201 ALA A CA 1
ATOM 1572 C C . ALA A 1 201 ? -2.979 14.094 7.465 1.00 70.88 201 ALA A C 1
ATOM 1574 O O . ALA A 1 201 ? -2.718 14.810 6.497 1.00 70.88 201 ALA A O 1
ATOM 1575 N N . GLN A 1 202 ? -2.139 13.969 8.496 1.00 73.69 202 GLN A N 1
ATOM 1576 C CA . GLN A 1 202 ? -0.825 14.605 8.524 1.00 73.69 202 GLN A CA 1
ATOM 1577 C C . GLN A 1 202 ? 0.102 14.036 7.448 1.00 73.69 202 GLN A C 1
ATOM 1579 O O . GLN A 1 202 ? 0.795 14.808 6.792 1.00 73.69 202 GLN A O 1
ATOM 1584 N N . ALA A 1 203 ? 0.096 12.722 7.214 1.00 71.62 203 ALA A N 1
ATOM 1585 C CA . ALA A 1 203 ? 0.850 12.093 6.136 1.00 71.62 203 ALA A CA 1
ATOM 1586 C C . ALA A 1 203 ? 0.409 12.624 4.766 1.00 71.62 203 ALA A C 1
ATOM 1588 O O . ALA A 1 203 ? 1.262 12.891 3.925 1.00 71.62 203 ALA A O 1
ATOM 1589 N N . ALA A 1 204 ? -0.888 12.878 4.561 1.00 69.94 204 ALA A N 1
ATOM 1590 C CA . ALA A 1 204 ? -1.391 13.515 3.345 1.00 69.94 204 ALA A CA 1
ATOM 1591 C C . ALA A 1 204 ? -0.899 14.958 3.177 1.00 69.94 204 ALA A C 1
ATOM 1593 O O . ALA A 1 204 ? -0.415 15.311 2.103 1.00 69.94 204 ALA A O 1
ATOM 1594 N N . MET A 1 205 ? -0.957 15.775 4.233 1.00 69.38 205 MET A N 1
ATOM 1595 C CA . MET A 1 205 ? -0.413 17.140 4.201 1.00 69.38 205 MET A CA 1
ATOM 1596 C C . MET A 1 205 ? 1.100 17.140 3.958 1.00 69.38 205 MET A C 1
ATOM 1598 O O . MET A 1 205 ? 1.616 17.963 3.207 1.00 69.38 205 MET A O 1
ATOM 1602 N N . ARG A 1 206 ? 1.828 16.200 4.570 1.00 66.31 206 ARG A N 1
ATOM 1603 C CA . ARG A 1 206 ? 3.275 16.044 4.387 1.00 66.31 206 ARG A CA 1
ATOM 1604 C C . ARG A 1 206 ? 3.599 15.555 2.976 1.00 66.31 206 ARG A C 1
ATOM 1606 O O . ARG A 1 206 ? 4.506 16.103 2.371 1.00 66.31 206 ARG A O 1
ATOM 1613 N N . ALA A 1 207 ? 2.847 14.607 2.414 1.00 68.06 207 ALA A N 1
ATOM 1614 C CA . ALA A 1 207 ? 2.990 14.193 1.018 1.00 68.06 207 ALA A CA 1
ATOM 1615 C C . ALA A 1 207 ? 2.801 15.386 0.074 1.00 68.06 207 ALA A C 1
ATOM 1617 O O . ALA A 1 207 ? 3.617 15.597 -0.817 1.00 68.06 207 ALA A O 1
ATOM 1618 N N . GLU A 1 208 ? 1.786 16.217 0.319 1.00 67.62 208 GLU A N 1
ATOM 1619 C CA . GLU A 1 208 ? 1.571 17.448 -0.437 1.00 67.62 208 GLU A CA 1
ATOM 1620 C C . GLU A 1 208 ? 2.784 18.385 -0.332 1.00 67.62 208 GLU A C 1
ATOM 1622 O O . GLU A 1 208 ? 3.335 18.753 -1.367 1.00 67.62 208 GLU A O 1
ATOM 1627 N N . LEU A 1 209 ? 3.267 18.673 0.885 1.00 64.56 209 LEU A N 1
ATOM 1628 C CA . LEU A 1 209 ? 4.456 19.503 1.142 1.00 64.56 209 LEU A CA 1
ATOM 1629 C C . LEU A 1 209 ? 5.744 18.951 0.521 1.00 64.56 209 LEU A C 1
ATOM 1631 O O . LEU A 1 209 ? 6.568 19.726 0.045 1.00 64.56 209 LEU A O 1
ATOM 1635 N N . LEU A 1 210 ? 5.935 17.633 0.521 1.00 60.34 210 LEU A N 1
ATOM 1636 C CA . LEU A 1 210 ? 7.092 16.972 -0.084 1.00 60.34 210 LEU A CA 1
ATOM 1637 C C . LEU A 1 210 ? 7.059 17.047 -1.612 1.00 60.34 210 LEU A C 1
ATOM 1639 O O . LEU A 1 210 ? 8.105 17.060 -2.257 1.00 60.34 210 LEU A O 1
ATOM 1643 N N . LEU A 1 211 ? 5.867 17.132 -2.201 1.00 58.97 211 LEU A N 1
ATOM 1644 C CA . LEU A 1 211 ? 5.667 17.200 -3.645 1.00 58.97 211 LEU A CA 1
ATOM 1645 C C . LEU A 1 211 ? 5.587 18.648 -4.169 1.00 58.97 211 LEU A C 1
ATOM 1647 O O . LEU A 1 211 ? 5.746 18.869 -5.373 1.00 58.97 211 LEU A O 1
ATOM 1651 N N . THR A 1 212 ? 5.404 19.659 -3.309 1.00 56.00 212 THR A N 1
ATOM 1652 C CA . THR A 1 212 ? 5.387 21.083 -3.708 1.00 56.00 212 THR A CA 1
ATOM 1653 C C . THR A 1 212 ? 6.727 21.593 -4.262 1.00 56.00 212 THR A C 1
ATOM 1655 O O . THR A 1 212 ? 6.708 22.277 -5.290 1.00 56.00 212 THR A O 1
ATOM 1658 N N . PRO A 1 213 ? 7.898 21.273 -3.669 1.00 50.31 213 PRO A N 1
ATOM 1659 C CA . PRO A 1 213 ? 9.203 21.606 -4.242 1.00 50.31 213 PRO A CA 1
ATOM 1660 C C . PRO A 1 213 ? 9.411 20.965 -5.618 1.00 50.31 213 PRO A C 1
ATOM 1662 O O . PRO A 1 213 ? 9.954 21.606 -6.511 1.00 50.31 213 PRO A O 1
ATOM 1665 N N . TRP A 1 214 ? 8.894 19.750 -5.836 1.00 47.91 214 TRP A N 1
ATOM 1666 C CA . TRP A 1 214 ? 8.931 19.071 -7.137 1.00 47.91 214 TRP A CA 1
ATOM 1667 C C . TRP A 1 214 ? 8.037 19.740 -8.189 1.00 47.91 214 TRP A C 1
ATOM 1669 O O . TRP A 1 214 ? 8.423 19.811 -9.356 1.00 47.91 214 TRP A O 1
ATOM 1679 N N . ARG A 1 215 ? 6.873 20.280 -7.793 1.00 47.59 215 ARG A N 1
ATOM 1680 C CA . ARG A 1 215 ? 6.042 21.115 -8.681 1.00 47.59 215 ARG A CA 1
ATOM 1681 C C . ARG A 1 215 ? 6.771 22.389 -9.111 1.00 47.59 215 ARG A C 1
ATOM 1683 O O . ARG A 1 215 ? 6.743 22.709 -10.292 1.00 47.59 215 ARG A O 1
ATOM 1690 N N . ARG A 1 216 ? 7.456 23.074 -8.185 1.00 43.81 216 ARG A N 1
ATOM 1691 C CA . ARG A 1 216 ? 8.185 24.324 -8.484 1.00 43.81 216 ARG A CA 1
ATOM 1692 C C . ARG A 1 216 ? 9.508 24.106 -9.220 1.00 43.81 216 ARG A C 1
ATOM 1694 O O . ARG A 1 216 ? 9.817 24.875 -10.117 1.00 43.81 216 ARG A O 1
ATOM 1701 N N . SER A 1 217 ? 10.274 23.063 -8.902 1.00 44.09 217 SER A N 1
ATOM 1702 C CA . SER A 1 217 ? 11.572 22.770 -9.542 1.00 44.09 217 SER A CA 1
ATOM 1703 C C . SER A 1 217 ? 11.429 22.397 -11.027 1.00 44.09 217 SER A C 1
ATOM 1705 O O . SER A 1 217 ? 12.287 22.715 -11.846 1.00 44.09 217 SER A O 1
ATOM 1707 N N . ARG A 1 218 ? 10.285 21.822 -11.429 1.00 41.97 218 ARG A N 1
ATOM 1708 C CA . ARG A 1 218 ? 9.976 21.574 -12.847 1.00 41.97 218 ARG A CA 1
ATOM 1709 C C . ARG A 1 218 ? 9.624 22.849 -13.632 1.00 41.97 218 ARG A C 1
ATOM 1711 O O . ARG A 1 218 ? 9.766 22.854 -14.850 1.00 41.97 218 ARG A O 1
ATOM 1718 N N . GLU A 1 219 ? 9.198 23.911 -12.947 1.00 45.16 219 GLU A N 1
ATOM 1719 C CA . GLU A 1 219 ? 8.949 25.245 -13.522 1.00 45.16 219 GLU A CA 1
ATOM 1720 C C . GLU A 1 219 ? 10.167 26.182 -13.403 1.00 45.16 219 GLU A C 1
ATOM 1722 O O . GLU A 1 219 ? 10.292 27.138 -14.162 1.00 45.16 219 GLU A O 1
ATOM 1727 N N . SER A 1 220 ? 11.093 25.893 -12.487 1.00 44.22 220 SER A N 1
ATOM 1728 C CA . SER A 1 220 ? 12.258 26.713 -12.154 1.00 44.22 220 SER A CA 1
ATOM 1729 C C . SER A 1 220 ? 13.507 25.832 -12.137 1.00 44.22 220 SER A C 1
ATOM 1731 O O . SER A 1 220 ? 13.936 25.349 -11.087 1.00 44.22 220 SER A O 1
ATOM 1733 N N . ALA A 1 221 ? 14.100 25.624 -13.310 1.00 47.78 221 ALA A N 1
ATOM 1734 C CA . ALA A 1 221 ? 15.334 24.869 -13.498 1.00 47.78 221 ALA A CA 1
ATOM 1735 C C . ALA A 1 221 ? 16.571 25.614 -12.956 1.00 47.78 221 ALA A C 1
ATOM 1737 O O . ALA A 1 221 ? 17.457 25.929 -13.731 1.00 47.78 221 ALA A O 1
ATOM 1738 N N . THR A 1 222 ? 16.632 25.903 -11.653 1.00 52.97 222 THR A N 1
ATOM 1739 C CA . THR A 1 222 ? 17.843 26.277 -10.892 1.00 52.97 222 THR A CA 1
ATOM 1740 C C . THR A 1 222 ? 17.492 26.374 -9.397 1.00 52.97 222 THR A C 1
ATOM 1742 O O . THR A 1 222 ? 17.100 27.446 -8.950 1.00 52.97 222 THR A O 1
ATOM 1745 N N . MET A 1 223 ? 17.574 25.281 -8.625 1.00 46.91 223 MET A N 1
ATOM 1746 C CA . MET A 1 223 ? 18.057 25.246 -7.221 1.00 46.91 223 MET A CA 1
ATOM 1747 C C . MET A 1 223 ? 17.775 23.894 -6.531 1.00 46.91 223 MET A C 1
ATOM 1749 O O . MET A 1 223 ? 16.640 23.556 -6.211 1.00 46.91 223 MET A O 1
ATOM 1753 N N . ASP A 1 224 ? 18.882 23.191 -6.285 1.00 49.84 224 ASP A N 1
ATOM 1754 C CA . ASP A 1 224 ? 19.304 22.496 -5.058 1.00 49.84 224 ASP A CA 1
ATOM 1755 C C . ASP A 1 224 ? 18.510 21.287 -4.503 1.00 49.84 224 ASP A C 1
ATOM 1757 O O . ASP A 1 224 ? 17.671 21.392 -3.607 1.00 49.84 224 ASP A O 1
ATOM 1761 N N . GLU A 1 225 ? 18.886 20.086 -4.965 1.00 51.28 225 GLU A N 1
ATOM 1762 C CA . GLU A 1 225 ? 18.476 18.781 -4.412 1.00 51.28 225 GLU A CA 1
ATOM 1763 C C . GLU A 1 225 ? 18.876 18.595 -2.931 1.00 51.28 225 GLU A C 1
ATOM 1765 O O . GLU A 1 225 ? 18.191 17.887 -2.188 1.00 51.28 225 GLU A O 1
ATOM 1770 N N . ALA A 1 226 ? 19.939 19.261 -2.464 1.00 48.47 226 ALA A N 1
ATOM 1771 C CA . ALA A 1 226 ? 20.473 19.082 -1.111 1.00 48.47 226 ALA A CA 1
ATOM 1772 C C . ALA A 1 226 ? 19.542 19.632 -0.014 1.00 48.47 226 ALA A C 1
ATOM 1774 O O . ALA A 1 226 ? 19.418 19.044 1.064 1.00 48.47 226 ALA A O 1
ATOM 1775 N N . MET A 1 227 ? 18.832 20.729 -0.296 1.00 47.25 227 MET A N 1
ATOM 1776 C CA . MET A 1 227 ? 17.905 21.345 0.660 1.00 47.25 227 MET A CA 1
ATOM 1777 C C . MET A 1 227 ? 16.597 20.543 0.790 1.00 47.25 227 MET A C 1
ATOM 1779 O O . MET A 1 227 ? 15.995 20.503 1.864 1.00 47.25 227 MET A O 1
ATOM 1783 N N . SER A 1 228 ? 16.202 19.832 -0.275 1.00 54.75 228 SER A N 1
ATOM 1784 C CA . SER A 1 228 ? 15.063 18.908 -0.265 1.00 54.75 228 SER A CA 1
ATOM 1785 C C . SER A 1 228 ? 15.344 17.677 0.603 1.00 54.75 228 SER A C 1
ATOM 1787 O O . SER A 1 228 ? 14.467 17.261 1.359 1.00 54.75 228 SER A O 1
ATOM 1789 N N . GLY A 1 229 ? 16.561 17.122 0.542 1.00 51.81 229 GLY A N 1
ATOM 1790 C CA . GLY A 1 229 ? 16.957 15.947 1.328 1.00 51.81 229 GLY A CA 1
ATOM 1791 C C . GLY A 1 229 ? 16.954 16.197 2.840 1.00 51.81 229 GLY A C 1
ATOM 1792 O O . GLY A 1 229 ? 16.358 15.436 3.594 1.00 51.81 229 GLY A O 1
ATOM 1793 N N . ALA A 1 230 ? 17.507 17.323 3.297 1.00 54.50 230 ALA A N 1
ATOM 1794 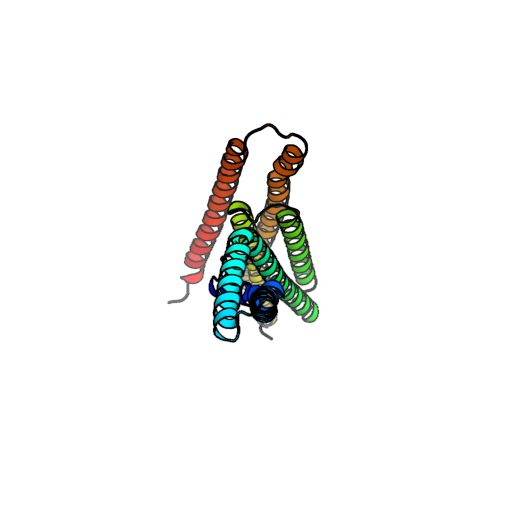C CA . ALA A 1 230 ? 17.571 17.634 4.730 1.00 54.50 230 ALA A CA 1
ATOM 1795 C C . ALA A 1 230 ? 16.190 17.894 5.372 1.00 54.50 230 ALA A C 1
ATOM 1797 O O . ALA A 1 230 ? 15.971 17.601 6.552 1.00 54.50 230 ALA A O 1
ATOM 1798 N N . MET A 1 231 ? 15.243 18.451 4.609 1.00 53.47 231 MET A N 1
ATOM 1799 C CA . MET A 1 231 ? 13.865 18.662 5.072 1.00 53.47 231 MET A CA 1
ATOM 1800 C C . MET A 1 231 ? 13.096 17.332 5.160 1.00 53.47 231 MET A C 1
ATOM 1802 O O . MET A 1 231 ? 12.317 17.121 6.094 1.00 53.47 231 MET A O 1
ATOM 1806 N N . LEU A 1 232 ? 13.377 16.424 4.221 1.00 55.06 232 LEU A N 1
ATOM 1807 C CA . LEU A 1 232 ? 12.894 15.045 4.190 1.00 55.06 232 LEU A CA 1
ATOM 1808 C C . LEU A 1 232 ? 13.408 14.230 5.378 1.00 55.06 232 LEU A C 1
ATOM 1810 O O . LEU A 1 232 ? 12.602 13.642 6.098 1.00 55.06 232 LEU A O 1
ATOM 1814 N N . ASP A 1 233 ? 14.710 14.276 5.650 1.00 51.31 233 ASP A N 1
ATOM 1815 C CA . ASP A 1 233 ? 15.324 13.570 6.776 1.00 51.31 233 ASP A CA 1
ATOM 1816 C C . ASP A 1 233 ? 14.742 14.016 8.124 1.00 51.31 233 ASP A C 1
ATOM 1818 O O . ASP A 1 233 ? 14.501 13.185 9.000 1.00 51.31 233 ASP A O 1
ATOM 1822 N N . ARG A 1 234 ? 14.424 15.310 8.290 1.00 57.50 234 ARG A N 1
ATOM 1823 C CA . ARG A 1 234 ? 13.727 15.800 9.495 1.00 57.50 234 ARG A CA 1
ATOM 1824 C C . ARG A 1 234 ? 12.303 15.271 9.614 1.00 57.50 234 ARG A C 1
ATOM 1826 O O . ARG A 1 234 ? 11.903 14.880 10.708 1.00 57.50 234 ARG A O 1
ATOM 1833 N N . CYS A 1 235 ? 11.544 15.239 8.519 1.00 54.97 235 CYS A N 1
ATOM 1834 C CA . CYS A 1 235 ? 10.180 14.707 8.538 1.00 54.97 235 CYS A CA 1
ATOM 1835 C C . CYS A 1 235 ? 10.171 13.201 8.834 1.00 54.97 235 CYS A C 1
ATOM 1837 O O . CYS A 1 235 ? 9.360 12.738 9.634 1.00 54.97 235 CYS A O 1
ATOM 1839 N N . ILE A 1 236 ? 11.102 12.452 8.235 1.00 58.12 236 ILE A N 1
ATOM 1840 C CA . ILE A 1 236 ? 11.296 11.020 8.484 1.00 58.12 236 ILE A CA 1
ATOM 1841 C C . ILE A 1 236 ? 11.717 10.781 9.937 1.00 58.12 236 ILE A C 1
ATOM 1843 O O . ILE A 1 236 ? 11.159 9.905 10.595 1.00 58.12 236 ILE A O 1
ATOM 1847 N N . ALA A 1 237 ? 12.652 11.569 10.472 1.00 61.75 237 ALA A N 1
ATOM 1848 C CA . ALA A 1 237 ? 13.085 11.455 11.863 1.00 61.75 237 ALA A CA 1
ATOM 1849 C C . ALA A 1 237 ? 11.943 11.738 12.850 1.00 61.75 237 ALA A C 1
ATOM 1851 O O . ALA A 1 237 ? 11.771 10.992 13.813 1.00 61.75 237 ALA A O 1
ATOM 1852 N N . GLN A 1 238 ? 11.124 12.760 12.590 1.00 58.91 238 GLN A N 1
ATOM 1853 C CA . GLN A 1 238 ? 9.965 13.066 13.427 1.00 58.91 238 GLN A CA 1
ATOM 1854 C C . GLN A 1 238 ? 8.924 11.936 13.388 1.00 58.91 238 GLN A C 1
ATOM 1856 O O . GLN A 1 238 ? 8.432 11.527 14.434 1.00 58.91 238 GLN A O 1
ATOM 1861 N N . LEU A 1 239 ? 8.657 11.368 12.207 1.00 59.06 239 LEU A N 1
ATOM 1862 C CA . LEU A 1 239 ? 7.740 10.234 12.048 1.00 59.06 239 LEU A CA 1
ATOM 1863 C C . LEU A 1 239 ? 8.252 8.959 12.707 1.00 59.06 239 LEU A C 1
ATOM 1865 O O . LEU A 1 239 ? 7.467 8.215 13.285 1.00 59.06 239 LEU A O 1
ATOM 1869 N N . ARG A 1 240 ? 9.559 8.694 12.639 1.00 62.66 240 ARG A N 1
ATOM 1870 C CA . ARG A 1 240 ? 10.170 7.568 13.355 1.00 62.66 240 ARG A CA 1
ATOM 1871 C C . ARG A 1 240 ? 10.026 7.737 14.858 1.00 62.66 240 ARG A C 1
ATOM 1873 O O . ARG A 1 240 ? 9.660 6.775 15.513 1.00 62.66 240 ARG A O 1
ATOM 1880 N N . ASN A 1 241 ? 10.240 8.945 15.371 1.00 57.41 241 ASN A N 1
ATOM 1881 C CA . ASN A 1 241 ? 10.100 9.232 16.794 1.00 57.41 241 ASN A CA 1
ATOM 1882 C C . ASN A 1 241 ? 8.636 9.100 17.259 1.00 57.41 241 ASN A C 1
ATOM 1884 O O . ASN A 1 241 ? 8.360 8.478 18.281 1.00 57.41 241 ASN A O 1
ATOM 1888 N N . GLU A 1 242 ? 7.679 9.600 16.471 1.00 55.72 242 GLU A N 1
ATOM 1889 C CA . GLU A 1 242 ? 6.241 9.442 16.737 1.00 55.72 242 GLU A CA 1
ATOM 1890 C C . GLU A 1 242 ? 5.832 7.954 16.703 1.00 55.72 242 GLU A C 1
ATOM 1892 O O . GLU A 1 242 ? 5.192 7.468 17.631 1.00 55.72 242 GLU A O 1
ATOM 1897 N N . ASN A 1 243 ? 6.295 7.187 15.712 1.00 58.06 243 ASN A N 1
ATOM 1898 C CA . ASN A 1 243 ? 5.980 5.760 15.570 1.00 58.06 243 ASN A CA 1
ATOM 1899 C C . ASN A 1 243 ? 6.665 4.887 16.642 1.00 58.06 243 ASN A C 1
ATOM 1901 O O . ASN A 1 243 ? 6.067 3.951 17.168 1.00 58.06 243 ASN A O 1
ATOM 1905 N N . GLU A 1 244 ? 7.899 5.214 17.028 1.00 64.81 244 GLU A N 1
ATOM 1906 C CA . GLU A 1 244 ? 8.599 4.589 18.154 1.00 64.81 244 GLU A CA 1
ATOM 1907 C C . GLU A 1 244 ? 7.897 4.898 19.480 1.00 64.81 244 GLU A C 1
ATOM 1909 O O . GLU A 1 244 ? 7.753 4.013 20.320 1.00 64.81 244 GLU A O 1
ATOM 1914 N N . THR A 1 245 ? 7.353 6.106 19.636 1.00 50.56 245 THR A N 1
ATOM 1915 C CA . THR A 1 245 ? 6.515 6.460 20.788 1.00 50.56 245 THR A CA 1
ATOM 1916 C C . THR A 1 245 ? 5.238 5.620 20.808 1.00 50.56 245 THR A C 1
ATOM 1918 O O . THR A 1 245 ? 4.924 5.021 21.836 1.00 50.56 245 THR A O 1
ATOM 1921 N N . THR A 1 246 ? 4.543 5.487 19.676 1.00 54.94 246 THR A N 1
ATOM 1922 C CA . THR A 1 246 ? 3.341 4.646 19.552 1.00 54.94 246 THR A CA 1
ATOM 1923 C C . THR A 1 246 ? 3.647 3.182 19.860 1.00 54.94 246 THR A C 1
ATOM 1925 O O . THR A 1 246 ? 2.916 2.545 20.619 1.00 54.94 246 THR A O 1
ATOM 1928 N N . ARG A 1 247 ? 4.768 2.658 19.355 1.00 60.50 247 ARG A N 1
ATOM 1929 C CA . ARG A 1 247 ? 5.236 1.299 19.642 1.00 60.50 247 ARG A CA 1
ATOM 1930 C C . ARG A 1 247 ? 5.596 1.110 21.117 1.00 60.50 247 ARG A C 1
ATOM 1932 O O . ARG A 1 247 ? 5.182 0.122 21.709 1.00 60.50 247 ARG A O 1
ATOM 1939 N N . ASN A 1 248 ? 6.314 2.046 21.730 1.00 58.88 248 ASN A N 1
ATOM 1940 C CA . ASN A 1 248 ? 6.684 1.980 23.146 1.00 58.88 248 ASN A CA 1
ATOM 1941 C C . ASN A 1 248 ? 5.455 2.060 24.057 1.00 58.88 248 ASN A C 1
ATOM 1943 O O . ASN A 1 248 ? 5.388 1.365 25.071 1.00 58.88 248 ASN A O 1
ATOM 1947 N N . VAL A 1 249 ? 4.456 2.864 23.683 1.00 51.34 249 VAL A N 1
ATOM 1948 C CA . VAL A 1 249 ? 3.148 2.896 24.349 1.00 51.34 249 VAL A CA 1
ATOM 1949 C C . VAL A 1 249 ? 2.430 1.559 24.172 1.00 51.34 249 VAL A C 1
ATOM 1951 O O . VAL A 1 249 ? 1.901 1.027 25.144 1.00 51.34 249 VAL A O 1
ATOM 1954 N N . GLN A 1 250 ? 2.457 0.971 22.976 1.00 51.34 250 GLN A N 1
ATOM 1955 C CA . GLN A 1 250 ? 1.857 -0.334 22.702 1.00 51.34 250 GLN A CA 1
ATOM 1956 C C . GLN A 1 250 ? 2.531 -1.453 23.511 1.00 51.34 250 GLN A C 1
ATOM 1958 O O . GLN A 1 250 ? 1.832 -2.248 24.130 1.00 51.34 250 GLN A O 1
ATOM 1963 N N . GLU A 1 251 ? 3.863 -1.473 23.590 1.00 61.72 251 GLU A N 1
ATOM 1964 C CA . GLU A 1 251 ? 4.632 -2.425 24.398 1.00 61.72 251 GLU A CA 1
ATOM 1965 C C . GLU A 1 251 ? 4.402 -2.223 25.904 1.00 61.72 251 GLU A C 1
ATOM 1967 O O . GLU A 1 251 ? 4.328 -3.209 26.637 1.00 61.72 251 GLU A O 1
ATOM 1972 N N . ARG A 1 252 ? 4.247 -0.977 26.380 1.00 52.75 252 ARG A N 1
ATOM 1973 C CA . ARG A 1 252 ? 3.861 -0.694 27.774 1.00 52.75 252 ARG A CA 1
ATOM 1974 C C . ARG A 1 252 ? 2.459 -1.185 28.084 1.00 52.75 252 ARG A C 1
ATOM 1976 O O . ARG A 1 252 ? 2.291 -1.885 29.069 1.00 52.75 252 ARG A O 1
ATOM 1983 N N . VAL A 1 253 ? 1.484 -0.883 27.232 1.00 51.88 253 VAL A N 1
ATOM 1984 C CA . VAL A 1 253 ? 0.106 -1.360 27.406 1.00 51.88 253 VAL A CA 1
ATOM 1985 C C . VAL A 1 253 ? 0.062 -2.888 27.358 1.00 51.88 253 VAL A C 1
ATOM 1987 O O . VAL A 1 253 ? -0.617 -3.518 28.154 1.00 51.88 253 VAL A O 1
ATOM 1990 N N . GLN A 1 254 ? 0.838 -3.522 26.485 1.00 57.75 254 GLN A N 1
ATOM 1991 C CA . GLN A 1 254 ? 0.902 -4.980 26.419 1.00 57.75 254 GLN A CA 1
ATOM 1992 C C . GLN A 1 254 ? 1.584 -5.598 27.652 1.00 57.75 254 GLN A C 1
ATOM 1994 O O . GLN A 1 254 ? 1.221 -6.700 28.049 1.00 57.75 254 GLN A O 1
ATOM 1999 N N . ARG A 1 255 ? 2.524 -4.890 28.294 1.00 63.12 255 ARG A N 1
ATOM 2000 C CA . ARG A 1 255 ? 3.131 -5.288 29.577 1.00 63.12 255 ARG A CA 1
ATOM 2001 C C . ARG A 1 255 ? 2.190 -5.082 30.764 1.00 63.12 255 ARG A C 1
ATOM 2003 O O . ARG A 1 255 ? 2.044 -5.988 31.572 1.00 63.12 255 ARG A O 1
ATOM 2010 N N . GLU A 1 256 ? 1.566 -3.912 30.852 1.00 59.00 256 GLU A N 1
ATOM 2011 C CA . GLU A 1 256 ? 0.681 -3.515 31.954 1.00 59.00 256 GLU A CA 1
ATOM 2012 C C . GLU A 1 256 ? -0.633 -4.317 31.934 1.00 59.00 256 GLU A C 1
ATOM 2014 O O . GLU A 1 256 ? -1.122 -4.699 32.986 1.00 59.00 256 GLU A O 1
ATOM 2019 N N . PHE A 1 257 ? -1.159 -4.662 30.752 1.00 50.16 257 PHE A N 1
ATOM 2020 C CA . PHE A 1 257 ? -2.445 -5.364 30.612 1.00 50.16 257 PHE A CA 1
ATOM 2021 C C . PHE A 1 257 ? -2.328 -6.819 30.127 1.00 50.16 257 PHE A C 1
ATOM 2023 O O . PHE A 1 257 ? -3.324 -7.541 30.093 1.00 50.16 257 PHE A O 1
ATOM 2030 N N . GLY A 1 258 ? -1.136 -7.269 29.724 1.00 46.41 258 GLY A N 1
ATOM 2031 C CA . GLY A 1 258 ? -0.862 -8.669 29.369 1.00 46.41 258 GLY A CA 1
ATOM 2032 C C . GLY A 1 258 ? -0.236 -9.492 30.499 1.00 46.41 258 GLY A C 1
ATOM 2033 O O . GLY A 1 258 ? -0.159 -10.711 30.368 1.00 46.41 258 GLY A O 1
ATOM 2034 N N . GLY A 1 259 ? 0.208 -8.848 31.587 1.00 44.31 259 GLY A N 1
ATOM 2035 C CA . GLY A 1 259 ? 0.836 -9.499 32.743 1.00 44.31 259 GLY A CA 1
ATOM 2036 C C . GLY A 1 259 ? -0.133 -10.011 33.815 1.00 44.31 259 GLY A C 1
ATOM 2037 O O . GLY A 1 259 ? 0.245 -10.871 34.602 1.00 44.31 259 GLY A O 1
ATOM 2038 N N . GLU A 1 260 ? -1.387 -9.557 33.839 1.00 46.75 260 GLU A N 1
ATOM 2039 C CA . GLU A 1 260 ? -2.368 -9.967 34.856 1.00 46.75 260 GLU A CA 1
ATOM 2040 C C . GLU A 1 260 ? -3.188 -11.188 34.414 1.00 46.75 260 GLU A C 1
ATOM 2042 O O . GLU A 1 260 ? -4.405 -11.116 34.272 1.00 46.75 260 GLU A O 1
ATOM 2047 N N . ARG A 1 261 ? -2.523 -12.321 34.162 1.00 49.25 261 ARG A N 1
ATOM 2048 C CA . ARG A 1 261 ? -3.135 -13.665 34.225 1.00 49.25 261 ARG A CA 1
ATOM 2049 C C . ARG A 1 261 ? -2.074 -14.709 34.543 1.00 49.25 261 ARG A C 1
ATOM 2051 O O . ARG A 1 261 ? -1.688 -15.470 33.666 1.00 49.25 261 ARG A O 1
ATOM 2058 N N . HIS A 1 262 ? -1.609 -14.714 35.781 1.00 44.16 262 HIS A N 1
ATOM 2059 C CA . HIS A 1 262 ? -1.224 -15.917 36.518 1.00 44.16 262 HIS A CA 1
ATOM 2060 C C . HIS A 1 262 ? -1.008 -15.497 37.971 1.00 44.16 262 HIS A C 1
ATOM 2062 O O . HIS A 1 262 ? 0.086 -15.082 38.334 1.00 44.16 262 HIS A O 1
ATOM 2068 N N . ASP A 1 263 ? -2.106 -15.446 38.723 1.00 41.59 263 ASP A N 1
ATOM 2069 C CA . ASP A 1 263 ? -2.323 -16.224 39.951 1.00 41.59 263 ASP A CA 1
ATOM 2070 C C . ASP A 1 263 ? -3.789 -16.083 40.394 1.00 41.59 263 ASP A C 1
ATOM 2072 O O . ASP A 1 263 ? -4.328 -14.954 40.318 1.00 41.59 263 ASP A O 1
#

Secondary structure (DSSP, 8-state):
---PPP-PPPS-SPPHHHHHHHHHHHHHH-HHHHHHHHHHHHHHHHTT-HHHHHHHHHHHHHHHHHHHHHHTHHHHHHHHHHHHHHHHHHHHHHHHHHHHHHHHHTT-HHHHHHHHHHHHHHHHHHHHHTSSS---HHHHHHHHHHHHHHHHHHHHHHHHHHHHHHHHHSS----HHHHHHHHHHHHHHHHHHHHHHHHHHHHHHHHHHHHHHHHHHTT---S-HHHHHHHHHHHHHHHHHHHHHHHHHHHHHHHHHHS----

Foldseek 3Di:
DQQDQQPADFLPDDDPVQLVVQLVVCCVPDCLNVVQLQVQLVVQVVVPVPPVSSVVSSVVSNVVSVVVCVVCVVVSSQVSSVVSSVVSLVVRLVSLLVSLVVCVVVPNNVLSVLSVVLSVLLVLLVCLLVVDDGCDPLSSLLSSLSSVLSSLLSVLSSVLVVLVVVVVVVVDPPDPVVVVVSVVSNVVSVVSNVVSVVVSVVSSVVSVVLCVVVVVCVVPVDDDPPVSVVVSVVVSVVSVVVVVVVVVVVVVCCCVVVVPPDD

Sequence (263 aa):
MKINAPNIQPTFPLPASRLRLWKRAIVARSPVTWGLPVAVATATVAFGGGLLGAVCGAALGAAAVTLVWRARRDLLRDEAIRELVRDSNAVQDRQLRQFASELSQIGYQAYAHIVERIVTSKMRIEAELHRGGAVTKEKEELECLVDRICVGACQEIGHLVQLDRSWADAVVADSDDDWNRWQDRRSQHETRVRTAYVELAQAAMRAELLLTPWRRSRESATMDEAMSGAMLDRCIAQLRNENETTRNVQERVQREFGGERHD

Radius of gyration: 26.91 Å; chains: 1; bounding box: 53×49×89 Å